Protein AF-A0A0M3IZX4-F1 (afdb_monomer_lite)

InterPro domains:
  IPR027844 Integrator complex subunit 15 [PF14964] (18-227)
  IPR027844 Integrator complex subunit 15 [PTHR14540] (11-237)

Structure (mmCIF, N/CA/C/O backbone):
data_AF-A0A0M3IZX4-F1
#
_entry.id   AF-A0A0M3IZX4-F1
#
loop_
_atom_site.group_PDB
_atom_site.id
_atom_site.type_symbol
_atom_site.label_atom_id
_atom_site.label_alt_id
_atom_site.label_comp_id
_atom_site.label_asym_id
_atom_site.label_entity_id
_atom_site.label_seq_id
_atom_site.pdbx_PDB_ins_code
_atom_site.Cartn_x
_atom_site.Cartn_y
_atom_site.Cartn_z
_atom_site.occupancy
_atom_site.B_iso_or_equiv
_atom_site.auth_seq_id
_atom_site.auth_comp_id
_atom_site.auth_asym_id
_atom_site.auth_atom_id
_atom_site.pdbx_PDB_model_num
ATOM 1 N N . MET A 1 1 ? -21.995 21.622 69.912 1.00 34.84 1 MET A N 1
ATOM 2 C CA . MET A 1 1 ? -21.186 20.390 69.908 1.00 34.84 1 MET A CA 1
ATOM 3 C C . MET A 1 1 ? -22.162 19.250 69.665 1.00 34.84 1 MET A C 1
ATOM 5 O O . MET A 1 1 ? -23.064 19.122 70.473 1.00 34.84 1 MET A O 1
ATOM 9 N N . ASP A 1 2 ? -22.216 18.471 68.590 1.00 35.16 2 ASP A N 1
ATOM 10 C CA . ASP A 1 2 ? -21.541 18.352 67.290 1.00 35.16 2 ASP A CA 1
ATOM 11 C C . ASP A 1 2 ? -22.528 17.541 66.414 1.00 35.16 2 ASP A C 1
ATOM 13 O O . ASP A 1 2 ? -23.152 16.605 66.897 1.00 35.16 2 ASP A O 1
ATOM 17 N N . ARG A 1 3 ? -22.997 18.053 65.271 1.00 31.56 3 ARG A N 1
ATOM 18 C CA . ARG A 1 3 ? -22.518 17.808 63.894 1.00 31.56 3 ARG A CA 1
ATOM 19 C C . ARG A 1 3 ? -22.501 16.339 63.406 1.00 31.56 3 ARG A C 1
ATOM 21 O O . ARG A 1 3 ? -21.645 15.560 63.790 1.00 31.56 3 ARG A O 1
ATOM 28 N N . ARG A 1 4 ? -23.301 16.138 62.340 1.00 34.81 4 ARG A N 1
ATOM 29 C CA . ARG A 1 4 ? -23.101 15.280 61.145 1.00 34.81 4 ARG A CA 1
ATOM 30 C C . ARG A 1 4 ? -23.371 13.775 61.271 1.00 34.81 4 ARG A C 1
ATOM 32 O O . ARG A 1 4 ? -22.496 13.003 61.636 1.00 34.81 4 ARG A O 1
ATOM 39 N N . GLY A 1 5 ? -24.523 13.359 60.742 1.00 36.38 5 GLY A N 1
ATOM 40 C CA . GLY A 1 5 ? -24.636 12.077 60.045 1.00 36.38 5 GLY A CA 1
ATOM 41 C C . GLY A 1 5 ? -24.151 12.223 58.592 1.00 36.38 5 GLY A C 1
ATOM 42 O O . GLY A 1 5 ? -24.560 13.177 57.925 1.00 36.38 5 GLY A O 1
ATOM 43 N N . PRO A 1 6 ? -23.273 11.345 58.084 1.00 41.25 6 PRO A N 1
ATOM 44 C CA . PRO A 1 6 ? -23.096 11.128 56.653 1.00 41.25 6 PRO A CA 1
ATOM 45 C C . PRO A 1 6 ? -24.079 10.022 56.221 1.00 41.25 6 PRO A C 1
ATOM 47 O O . PRO A 1 6 ? -24.433 9.157 57.009 1.00 41.25 6 PRO A O 1
ATOM 50 N N . GLY A 1 7 ? -24.594 9.942 55.007 1.00 31.61 7 GLY A N 1
ATOM 51 C CA . GLY A 1 7 ? -24.242 10.586 53.760 1.00 31.61 7 GLY A CA 1
ATOM 52 C C . GLY A 1 7 ? -24.795 9.673 52.668 1.00 31.61 7 GLY A C 1
ATOM 53 O O . GLY A 1 7 ? -24.564 8.470 52.707 1.00 31.61 7 GLY A O 1
ATOM 54 N N . SER A 1 8 ? -25.582 10.258 51.765 1.00 32.16 8 SER A N 1
ATOM 55 C CA . SER A 1 8 ? -25.734 9.879 50.355 1.00 32.16 8 SER A CA 1
ATOM 56 C C . SER A 1 8 ? -25.414 8.426 49.977 1.00 32.16 8 SER A C 1
ATOM 58 O O . SER A 1 8 ? -24.246 8.045 49.877 1.00 32.16 8 SER A O 1
ATOM 60 N N . SER A 1 9 ? -26.447 7.669 49.603 1.00 32.47 9 SER A N 1
ATOM 61 C CA . SER A 1 9 ? -26.318 6.530 48.694 1.00 32.47 9 SER A CA 1
ATOM 62 C C . SER A 1 9 ? -25.778 7.037 47.356 1.00 32.47 9 SER A C 1
ATOM 64 O O . SER A 1 9 ? -26.521 7.497 46.489 1.00 32.47 9 SER A O 1
ATOM 66 N N . VAL A 1 10 ? -24.452 7.024 47.249 1.00 36.00 10 VAL A N 1
ATOM 67 C CA . VAL A 1 10 ? -23.691 7.305 46.038 1.00 36.00 10 VAL A CA 1
ATOM 68 C C . VAL A 1 10 ? -24.185 6.354 44.956 1.00 36.00 10 VAL A C 1
ATOM 70 O O . VAL A 1 10 ? -24.112 5.135 45.109 1.00 36.00 10 VAL A O 1
ATOM 73 N N . SER A 1 11 ? -24.703 6.929 43.869 1.00 33.38 11 SER A N 1
ATOM 74 C CA . SER A 1 11 ? -24.918 6.214 42.620 1.00 33.38 11 SER A CA 1
ATOM 75 C C . SER A 1 11 ? -23.626 5.492 42.266 1.00 33.38 11 SER A C 1
ATOM 77 O O . SER A 1 11 ? -22.579 6.128 42.131 1.00 33.38 11 SER A O 1
ATOM 79 N N . SER A 1 12 ? -23.697 4.174 42.129 1.00 31.88 12 SER A N 1
ATOM 80 C CA . SER A 1 12 ? -22.621 3.360 41.591 1.00 31.88 12 SER A CA 1
ATOM 81 C C . SER A 1 12 ? -22.159 3.952 40.260 1.00 31.88 12 SER A C 1
ATOM 83 O O . SER A 1 12 ? -22.841 3.815 39.244 1.00 31.88 12 SER A O 1
ATOM 85 N N . CYS A 1 13 ? -21.006 4.626 40.267 1.00 27.23 13 CYS A N 1
ATOM 86 C CA . CYS A 1 13 ? -20.252 4.882 39.050 1.00 27.23 13 CYS A CA 1
ATOM 87 C C . CYS A 1 13 ? -20.075 3.535 38.338 1.00 27.23 13 CYS A C 1
ATOM 89 O O . CYS A 1 13 ? -19.698 2.561 39.003 1.00 27.23 13 CYS A O 1
ATOM 91 N N . PRO A 1 14 ? -20.332 3.440 37.023 1.00 35.38 14 PRO A N 1
ATOM 92 C CA . PRO A 1 14 ? -19.962 2.245 36.294 1.00 35.38 14 PRO A CA 1
ATOM 93 C C . PRO A 1 14 ? -18.458 2.045 36.485 1.00 35.38 14 PRO A C 1
ATOM 95 O O . PRO A 1 14 ? -17.658 2.976 36.365 1.00 35.38 14 PRO A O 1
ATOM 98 N N . SER A 1 15 ? -18.099 0.827 36.875 1.00 34.03 15 SER A N 1
ATOM 99 C CA . SER A 1 15 ? -16.724 0.361 37.012 1.00 34.03 15 SER A CA 1
ATOM 100 C C . SER A 1 15 ? -15.914 0.756 35.770 1.00 34.03 15 SER A C 1
ATOM 102 O O . SER A 1 15 ? -16.498 0.821 34.685 1.00 34.03 15 SER A O 1
ATOM 104 N N . PRO A 1 16 ? -14.589 0.988 35.866 1.00 40.91 16 PRO A N 1
ATOM 105 C CA . PRO A 1 16 ? -13.779 1.150 34.667 1.00 40.91 16 PRO A CA 1
ATOM 106 C C . PRO A 1 16 ? -13.980 -0.119 33.841 1.00 40.91 16 PRO A C 1
ATOM 108 O O . PRO A 1 16 ? -13.610 -1.207 34.289 1.00 40.91 16 PRO A O 1
ATOM 111 N N . ALA A 1 17 ? -14.665 0.010 32.701 1.00 47.69 17 ALA A N 1
ATOM 112 C CA . ALA A 1 17 ? -14.924 -1.098 31.799 1.00 47.69 17 ALA A CA 1
ATOM 113 C C . ALA A 1 17 ? -13.600 -1.837 31.612 1.00 47.69 17 ALA A C 1
ATOM 115 O O . ALA A 1 17 ? -12.577 -1.201 31.337 1.00 47.69 17 ALA A O 1
ATOM 116 N N . ARG A 1 18 ? -13.591 -3.150 31.879 1.00 49.19 18 ARG A N 1
ATOM 117 C CA . ARG A 1 18 ? -12.412 -3.995 31.670 1.00 49.19 18 ARG A CA 1
ATOM 118 C C . ARG A 1 18 ? -11.907 -3.685 30.268 1.00 49.19 18 ARG A C 1
ATOM 120 O O . ARG A 1 18 ? -12.586 -4.027 29.307 1.00 49.19 18 ARG A O 1
ATOM 127 N N . ARG A 1 19 ? -10.769 -2.991 30.158 1.00 62.72 19 ARG A N 1
ATOM 128 C CA . ARG A 1 19 ? -10.145 -2.729 28.861 1.00 62.72 19 ARG A CA 1
ATOM 129 C C . ARG A 1 19 ? -9.916 -4.089 28.230 1.00 62.72 19 ARG A C 1
ATOM 131 O O . ARG A 1 19 ? -9.187 -4.903 28.800 1.00 62.72 19 ARG A O 1
ATOM 138 N N . GLN A 1 20 ? -10.621 -4.362 27.140 1.00 67.75 20 GLN A N 1
ATOM 139 C CA . GLN A 1 20 ? -10.475 -5.628 26.451 1.00 67.75 20 GLN A CA 1
ATOM 140 C C . GLN A 1 20 ? -9.033 -5.775 25.974 1.00 67.75 20 GLN A C 1
ATOM 142 O O . GLN A 1 20 ? -8.359 -4.798 25.649 1.00 67.75 20 GLN A O 1
ATOM 147 N N . VAL A 1 21 ? -8.541 -7.009 25.993 1.00 87.69 21 VAL A N 1
ATOM 148 C CA . VAL A 1 21 ? -7.172 -7.319 25.583 1.00 87.69 21 VAL A CA 1
ATOM 149 C C . VAL A 1 21 ? -7.158 -7.536 24.072 1.00 87.69 21 VAL A C 1
ATOM 151 O O . VAL A 1 21 ? -8.136 -8.006 23.491 1.00 87.69 21 VAL A O 1
ATOM 154 N N . PHE A 1 22 ? -6.058 -7.171 23.423 1.00 91.25 22 PHE A N 1
ATOM 155 C CA . PHE A 1 22 ? -5.831 -7.476 22.013 1.00 91.25 22 PHE A CA 1
ATOM 156 C C . PHE A 1 22 ? -5.956 -8.997 21.765 1.00 91.25 22 PHE A C 1
ATOM 158 O O . PHE A 1 22 ? -5.400 -9.764 22.559 1.00 91.25 22 PHE A O 1
ATOM 165 N N . PRO A 1 23 ? -6.652 -9.459 20.706 1.00 94.00 23 PRO A N 1
ATOM 166 C CA . PRO A 1 23 ? -7.172 -8.691 19.564 1.00 94.00 23 PRO A CA 1
ATOM 167 C C . PRO A 1 23 ? -8.620 -8.184 19.697 1.00 94.00 23 PRO A C 1
ATOM 169 O O . PRO A 1 23 ? -9.066 -7.439 18.833 1.00 94.00 23 PRO A O 1
ATOM 172 N N . ALA A 1 24 ? -9.365 -8.564 20.742 1.00 94.69 24 ALA A N 1
ATOM 173 C CA . ALA A 1 24 ? -10.811 -8.310 20.821 1.00 94.69 24 ALA A CA 1
ATOM 174 C C . ALA A 1 24 ? -11.171 -6.814 20.735 1.00 94.69 24 ALA A C 1
ATOM 176 O O . ALA A 1 24 ? -12.012 -6.422 19.937 1.00 94.69 24 ALA A O 1
ATOM 177 N N . CYS A 1 25 ? -10.442 -5.966 21.463 1.00 93.56 25 CYS A N 1
ATOM 178 C CA . CYS A 1 25 ? -10.586 -4.506 21.391 1.00 93.56 25 CYS A CA 1
ATOM 179 C C . CYS A 1 25 ? -10.338 -3.920 19.988 1.00 93.56 25 CYS A C 1
ATOM 181 O O . CYS A 1 25 ? -11.016 -2.975 19.595 1.00 93.56 25 CYS A O 1
ATOM 183 N N . ALA A 1 26 ? -9.397 -4.479 19.219 1.00 96.31 26 ALA A N 1
ATOM 184 C CA . ALA A 1 26 ? -9.114 -4.028 17.860 1.00 96.31 26 ALA A CA 1
ATOM 185 C C . ALA A 1 26 ? -10.265 -4.390 16.910 1.00 96.31 26 ALA A C 1
ATOM 187 O O . ALA A 1 26 ? -10.646 -3.578 16.070 1.00 96.31 26 ALA A O 1
ATOM 188 N N . ILE A 1 27 ? -10.858 -5.575 17.086 1.00 96.62 27 ILE A N 1
ATOM 189 C CA . ILE A 1 27 ? -12.049 -6.005 16.341 1.00 96.62 27 ILE A CA 1
ATOM 190 C C . ILE A 1 27 ? -13.227 -5.074 16.653 1.00 96.62 27 ILE A C 1
ATOM 192 O O . ILE A 1 27 ? -13.819 -4.510 15.735 1.00 96.62 27 ILE A O 1
ATOM 196 N N . GLU A 1 28 ? -13.506 -4.815 17.934 1.00 95.19 28 GLU A N 1
ATOM 197 C CA . GLU A 1 28 ? -14.572 -3.885 18.333 1.00 95.19 28 GLU A CA 1
ATOM 198 C C . GLU A 1 28 ? -14.345 -2.470 17.777 1.00 95.19 28 GLU A C 1
ATOM 200 O O . GLU A 1 28 ? -15.291 -1.804 17.349 1.00 95.19 28 GLU A O 1
ATOM 205 N N . ALA A 1 29 ? -13.093 -2.006 17.727 1.00 96.06 29 ALA A N 1
ATOM 206 C CA . ALA A 1 29 ? -12.752 -0.720 17.129 1.00 96.06 29 ALA A CA 1
ATOM 207 C C . ALA A 1 29 ? -13.100 -0.655 15.635 1.00 96.06 29 ALA A C 1
ATOM 209 O O . ALA A 1 29 ? -13.687 0.331 15.176 1.00 96.06 29 ALA A O 1
ATOM 210 N N . LEU A 1 30 ? -12.792 -1.711 14.880 1.00 97.00 30 LEU A N 1
ATOM 211 C CA . LEU A 1 30 ? -13.135 -1.824 13.459 1.00 97.00 30 LEU A CA 1
ATOM 212 C C . LEU A 1 30 ? -14.654 -1.938 13.234 1.00 97.00 30 LEU A C 1
ATOM 214 O O . LEU A 1 30 ? -15.201 -1.371 12.278 1.00 97.00 30 LEU A O 1
ATOM 218 N N . GLU A 1 31 ? -15.378 -2.587 14.145 1.00 95.50 31 GLU A N 1
ATOM 219 C CA . GLU A 1 31 ? -16.844 -2.592 14.139 1.00 95.50 31 GLU A CA 1
ATOM 220 C C . GLU A 1 31 ? -17.421 -1.186 14.372 1.00 95.50 31 GLU A C 1
ATOM 222 O O . GLU A 1 31 ? -18.354 -0.779 13.669 1.00 95.50 31 GLU A O 1
ATOM 227 N N . GLN A 1 32 ? -16.844 -0.392 15.287 1.00 93.94 32 GLN A N 1
ATOM 228 C CA . GLN A 1 32 ? -17.263 1.003 15.487 1.00 93.94 32 GLN A CA 1
ATOM 229 C C . GLN A 1 32 ? -17.000 1.869 14.251 1.00 93.94 32 GLN A C 1
ATOM 231 O O . GLN A 1 32 ? -17.863 2.675 13.889 1.00 93.94 32 GLN A O 1
ATOM 236 N N . VAL A 1 33 ? -15.865 1.682 13.563 1.00 93.75 33 VAL A N 1
ATOM 237 C CA . VAL A 1 33 ? -15.600 2.343 12.270 1.00 93.75 33 VAL A CA 1
ATOM 238 C C . VAL A 1 33 ? -16.713 2.015 11.284 1.00 93.75 33 VAL A C 1
ATOM 240 O O . VAL A 1 33 ? -17.317 2.926 10.714 1.00 93.75 33 VAL A O 1
ATOM 243 N N . THR A 1 34 ? -17.040 0.731 11.141 1.00 92.62 34 THR A N 1
ATOM 244 C CA . THR A 1 34 ? -18.096 0.263 10.236 1.00 92.62 34 THR A CA 1
ATOM 245 C C . THR A 1 34 ? -19.438 0.910 10.562 1.00 92.62 34 THR A C 1
ATOM 247 O O . THR A 1 34 ? -20.098 1.455 9.675 1.00 92.62 34 THR A O 1
ATOM 250 N N . LYS A 1 35 ? -19.826 0.914 11.841 1.00 90.81 35 LYS A N 1
ATOM 251 C CA . LYS A 1 35 ? -21.085 1.495 12.318 1.00 90.81 35 LYS A CA 1
ATOM 252 C C . LYS A 1 35 ? -21.169 2.996 12.040 1.00 90.81 35 LYS A C 1
ATOM 254 O O . LYS A 1 35 ? -22.171 3.463 11.500 1.00 90.81 35 LYS A O 1
ATOM 259 N N . ILE A 1 36 ? -20.131 3.753 12.391 1.00 86.69 36 ILE A N 1
ATOM 260 C CA . ILE A 1 36 ? -20.114 5.216 12.238 1.00 86.69 36 ILE A CA 1
ATOM 261 C C . ILE A 1 36 ? -20.111 5.605 10.759 1.00 86.69 36 ILE A C 1
ATOM 263 O O . ILE A 1 36 ? -20.860 6.494 10.351 1.00 86.69 36 ILE A O 1
ATOM 267 N N . CYS A 1 37 ? -19.317 4.913 9.942 1.00 83.62 37 CYS A N 1
ATOM 268 C CA . CYS A 1 37 ? -19.281 5.137 8.501 1.00 83.62 37 CYS A CA 1
ATOM 269 C C . CYS A 1 37 ? -20.611 4.755 7.835 1.00 83.62 37 CYS A C 1
ATOM 271 O O . CYS A 1 37 ? -21.120 5.506 7.003 1.00 83.62 37 CYS A O 1
ATOM 273 N N . GLY A 1 38 ? -21.222 3.643 8.260 1.00 78.88 38 GLY A N 1
ATOM 274 C CA . GLY A 1 38 ? -22.513 3.173 7.762 1.00 78.88 38 GLY A CA 1
ATOM 275 C C . GLY A 1 38 ? -23.675 4.116 8.082 1.00 78.88 38 GLY A C 1
ATOM 276 O O . GLY A 1 38 ? -24.570 4.266 7.259 1.00 78.88 38 GLY A O 1
ATOM 277 N N . GLN A 1 39 ? -23.654 4.811 9.225 1.00 74.44 39 GLN A N 1
ATOM 278 C CA . GLN A 1 39 ? -24.698 5.775 9.617 1.00 74.44 39 GLN A CA 1
ATOM 279 C C . GLN A 1 39 ? -24.610 7.124 8.884 1.00 74.44 39 GLN A C 1
ATOM 281 O O . GLN A 1 39 ? -25.603 7.847 8.790 1.00 74.44 39 GLN A O 1
ATOM 286 N N . GLN A 1 40 ? -23.446 7.482 8.335 1.00 63.81 40 GLN A N 1
ATOM 287 C CA . GLN A 1 40 ? -23.260 8.747 7.610 1.00 63.81 40 GLN A CA 1
ATOM 288 C C . GLN A 1 40 ? -23.756 8.706 6.148 1.00 63.81 40 GLN A C 1
ATOM 290 O O . GLN A 1 40 ? -23.676 9.719 5.450 1.00 63.81 40 GLN A O 1
ATOM 295 N N . THR A 1 41 ? -24.350 7.589 5.700 1.00 52.22 41 THR A N 1
ATOM 296 C CA . THR A 1 41 ? -24.957 7.330 4.364 1.00 52.22 41 THR A CA 1
ATOM 297 C C . THR A 1 41 ? -25.918 8.399 3.831 1.00 52.22 41 THR A C 1
ATOM 299 O O . THR A 1 41 ? -26.103 8.501 2.622 1.00 52.22 41 THR A O 1
ATOM 302 N N . GLN A 1 42 ? -26.487 9.264 4.674 1.00 47.56 42 GLN A N 1
ATOM 303 C CA . GLN A 1 42 ? -27.480 10.264 4.245 1.00 47.56 42 GLN A CA 1
ATOM 304 C C . GLN A 1 42 ? -26.905 11.657 3.903 1.00 47.56 42 GLN A C 1
ATOM 306 O O . GLN A 1 42 ? -27.643 12.518 3.430 1.00 47.56 42 GLN A O 1
ATOM 311 N N . LYS A 1 43 ? -25.604 11.923 4.115 1.00 46.22 43 LYS A N 1
ATOM 312 C CA . LYS A 1 43 ? -24.992 13.261 3.902 1.00 46.22 43 LYS A CA 1
ATOM 313 C C . LYS A 1 43 ? -23.774 13.244 2.963 1.00 46.22 43 LYS A C 1
ATOM 315 O O . LYS A 1 43 ? -22.793 13.944 3.189 1.00 46.22 43 LYS A O 1
ATOM 320 N N . TRP A 1 44 ? -23.853 12.463 1.886 1.00 50.03 44 TRP A N 1
ATOM 321 C CA . TRP A 1 44 ? -22.728 12.172 0.978 1.00 50.03 44 TRP A CA 1
ATOM 322 C C . TRP A 1 44 ? -22.364 13.275 -0.023 1.00 50.03 44 TRP A C 1
ATOM 324 O O . TRP A 1 44 ? -21.358 13.159 -0.715 1.00 50.03 44 TRP A O 1
ATOM 334 N N . ARG A 1 45 ? -23.142 14.360 -0.125 1.00 42.44 45 ARG A N 1
ATOM 335 C CA . ARG A 1 45 ? -22.915 15.421 -1.126 1.00 42.44 45 ARG A CA 1
ATOM 336 C C . ARG A 1 45 ? -22.434 16.740 -0.523 1.00 42.44 45 ARG A C 1
ATOM 338 O O . ARG A 1 45 ? -23.008 17.791 -0.789 1.00 42.44 45 ARG A O 1
ATOM 345 N N . GLY A 1 46 ? -21.385 16.705 0.292 1.00 40.03 46 GLY A N 1
ATOM 346 C CA . GLY A 1 46 ? -20.772 17.940 0.775 1.00 40.03 46 GLY A CA 1
ATOM 347 C C . GLY A 1 46 ? -19.451 17.722 1.506 1.00 40.03 46 GLY A C 1
ATOM 348 O O . GLY A 1 46 ? -19.036 16.578 1.686 1.00 40.03 46 GLY A O 1
ATOM 349 N N . PRO A 1 47 ? -18.822 18.796 2.019 1.00 44.00 47 PRO A N 1
ATOM 350 C CA . PRO A 1 47 ? -17.590 18.732 2.820 1.00 44.00 47 PRO A CA 1
ATOM 351 C C . PRO A 1 47 ? -17.724 17.894 4.114 1.00 44.00 47 PRO A C 1
ATOM 353 O O . PRO A 1 47 ? -16.774 17.768 4.879 1.00 44.00 47 PRO A O 1
ATOM 356 N N . ALA A 1 48 ? -18.892 17.287 4.345 1.00 40.88 48 ALA A N 1
ATOM 357 C CA . ALA A 1 48 ? -19.233 16.390 5.436 1.00 40.88 48 ALA A CA 1
ATOM 358 C C . ALA A 1 48 ? -18.600 14.982 5.351 1.00 40.88 48 ALA A C 1
ATOM 360 O O . ALA A 1 48 ? -18.603 14.270 6.354 1.00 40.88 48 ALA A O 1
ATOM 361 N N . GLY A 1 49 ? -17.987 14.581 4.230 1.00 46.19 49 GLY A N 1
ATOM 362 C CA . GLY A 1 49 ? -17.089 13.410 4.222 1.00 46.19 49 GLY A CA 1
ATOM 363 C C . GLY A 1 49 ? -15.887 13.599 5.163 1.00 46.19 49 GLY A C 1
ATOM 364 O O . GLY A 1 49 ? -15.384 12.654 5.749 1.00 46.19 49 GLY A O 1
ATOM 365 N N . ALA A 1 50 ? -15.496 14.847 5.443 1.00 49.06 50 ALA A N 1
ATOM 366 C CA . ALA A 1 50 ? -14.468 15.151 6.433 1.00 49.06 50 ALA A CA 1
ATOM 367 C C . ALA A 1 50 ? -14.921 14.934 7.895 1.00 49.06 50 ALA A C 1
ATOM 369 O O . ALA A 1 50 ? -14.109 15.097 8.803 1.00 49.06 50 ALA A O 1
ATOM 370 N N . THR A 1 51 ? -16.194 14.612 8.172 1.00 50.53 51 THR A N 1
ATOM 371 C CA . THR A 1 51 ? -16.734 14.675 9.546 1.00 50.53 51 THR A CA 1
ATOM 372 C C . THR A 1 51 ? -16.445 13.437 10.405 1.00 50.53 51 THR A C 1
ATOM 374 O O . THR A 1 51 ? -16.240 13.627 11.599 1.00 50.53 51 THR A O 1
ATOM 377 N N . ALA A 1 52 ? -16.370 12.197 9.877 1.00 52.81 52 ALA A N 1
ATOM 378 C CA . ALA A 1 52 ? -15.908 11.056 10.706 1.00 52.81 52 ALA A CA 1
ATOM 379 C C . ALA A 1 52 ? -14.383 10.979 10.819 1.00 52.81 52 ALA A C 1
ATOM 381 O O . ALA A 1 52 ? -13.876 10.580 11.864 1.00 52.81 52 ALA A O 1
ATOM 382 N N . VAL A 1 53 ? -13.650 11.432 9.795 1.00 58.69 53 VAL A N 1
ATOM 383 C CA . VAL A 1 53 ? -12.199 11.682 9.897 1.00 58.69 53 VAL A CA 1
ATOM 384 C C . VAL A 1 53 ? -11.929 12.649 11.062 1.00 58.69 53 VAL A C 1
ATOM 386 O O . VAL A 1 53 ? -11.007 12.435 11.835 1.00 58.69 53 VAL A O 1
ATOM 389 N N . ARG A 1 54 ? -12.813 13.637 11.272 1.00 65.12 54 ARG A N 1
ATOM 390 C CA . ARG A 1 54 ? -12.788 14.589 12.400 1.00 65.12 54 ARG A CA 1
ATOM 391 C C . ARG A 1 54 ? -13.548 14.139 13.655 1.00 65.12 54 ARG A C 1
ATOM 393 O O . ARG A 1 54 ? -13.698 14.936 14.583 1.00 65.12 54 ARG A O 1
ATOM 400 N N . ASN A 1 55 ? -14.061 12.907 13.714 1.00 82.25 55 ASN A N 1
ATOM 401 C CA . ASN A 1 55 ? -14.696 12.405 14.931 1.00 82.25 55 ASN A CA 1
ATOM 402 C C . ASN A 1 55 ? -13.602 12.066 15.951 1.00 82.25 55 ASN A C 1
ATOM 404 O O . ASN A 1 55 ? -13.075 10.957 15.962 1.00 82.25 55 ASN A O 1
ATOM 408 N N . ASN A 1 56 ? -13.271 13.037 16.803 1.00 85.50 56 ASN A N 1
ATOM 409 C CA . ASN A 1 56 ? -12.207 12.905 17.796 1.00 85.50 56 ASN A CA 1
ATOM 410 C C . ASN A 1 56 ? -12.389 11.685 18.707 1.00 85.50 56 ASN A C 1
ATOM 412 O O . ASN A 1 56 ? -11.401 11.037 19.036 1.00 85.50 56 ASN A O 1
ATOM 416 N N . GLU A 1 57 ? -13.622 11.342 19.087 1.00 89.88 57 GLU A N 1
ATOM 417 C CA . GLU A 1 57 ? -13.895 10.176 19.936 1.00 89.88 57 GLU A CA 1
ATOM 418 C C . GLU A 1 57 ? -13.522 8.876 19.220 1.00 89.88 57 GLU A C 1
ATOM 420 O O . GLU A 1 57 ? -12.791 8.057 19.777 1.00 89.88 57 GLU A O 1
ATOM 425 N N . LEU A 1 58 ? -13.936 8.725 17.957 1.00 92.00 58 LEU A N 1
ATOM 426 C CA . LEU A 1 58 ? -13.547 7.580 17.133 1.00 92.00 58 LEU A CA 1
ATOM 427 C C . LEU A 1 58 ? -12.033 7.542 16.912 1.00 92.00 58 LEU A C 1
ATOM 429 O O . LEU A 1 58 ? -11.421 6.485 17.025 1.00 92.00 58 LEU A O 1
ATOM 433 N N . GLN A 1 59 ? -11.409 8.686 16.634 1.00 92.81 59 GLN A N 1
ATOM 434 C CA . GLN A 1 59 ? -9.965 8.738 16.427 1.00 92.81 59 GLN A CA 1
ATOM 435 C C . GLN A 1 59 ? -9.190 8.373 17.702 1.00 92.81 59 GLN A C 1
ATOM 437 O O . GLN A 1 59 ? -8.183 7.672 17.619 1.00 92.81 59 GLN A O 1
ATOM 442 N N . HIS A 1 60 ? -9.670 8.771 18.885 1.00 91.56 60 HIS A N 1
ATOM 443 C CA . HIS A 1 60 ? -9.097 8.347 20.165 1.00 91.56 60 HIS A CA 1
ATOM 444 C C . HIS A 1 60 ? -9.312 6.860 20.443 1.00 91.56 60 HIS A C 1
ATOM 446 O O . HIS A 1 60 ? -8.417 6.220 20.994 1.00 91.56 60 HIS A O 1
ATOM 452 N N . LEU A 1 61 ? -10.467 6.310 20.067 1.00 93.88 61 LEU A N 1
ATOM 453 C CA . LEU A 1 61 ? -10.723 4.876 20.154 1.00 93.88 61 LEU A CA 1
ATOM 454 C C . LEU A 1 61 ? -9.726 4.111 19.275 1.00 93.88 61 LEU A C 1
ATOM 456 O O . LEU A 1 61 ? -9.041 3.222 19.767 1.00 93.88 61 LEU A O 1
ATOM 460 N N . LEU A 1 62 ? -9.556 4.514 18.014 1.00 95.19 62 LEU A N 1
ATOM 461 C CA . LEU A 1 62 ? -8.601 3.889 17.095 1.00 95.19 62 LEU A CA 1
ATOM 462 C C . LEU A 1 62 ? -7.163 3.961 17.612 1.00 95.19 62 LEU A C 1
ATOM 464 O O . LEU A 1 62 ? -6.443 2.966 17.567 1.00 95.19 62 LEU A O 1
ATOM 468 N N . ASP A 1 63 ? -6.740 5.107 18.145 1.00 93.06 63 ASP A N 1
ATOM 469 C CA . ASP A 1 63 ? -5.388 5.231 18.692 1.00 93.06 63 ASP A CA 1
ATOM 470 C C . ASP A 1 63 ? -5.159 4.307 19.891 1.00 93.06 63 ASP A C 1
ATOM 472 O O . ASP A 1 63 ? -4.071 3.757 20.025 1.00 93.06 63 ASP A O 1
ATOM 476 N N . ASN A 1 64 ? -6.150 4.126 20.765 1.00 91.50 64 ASN A N 1
ATOM 477 C CA . ASN A 1 64 ? -5.984 3.337 21.986 1.00 91.50 64 ASN A CA 1
ATOM 478 C C . ASN A 1 64 ? -6.197 1.835 21.772 1.00 91.50 64 ASN A C 1
ATOM 480 O O . ASN A 1 64 ? -5.426 1.047 22.319 1.00 91.50 64 ASN A O 1
ATOM 484 N N . ASP A 1 65 ? -7.202 1.464 20.981 1.00 93.81 65 ASP A N 1
ATOM 485 C CA . ASP A 1 65 ? -7.747 0.104 20.950 1.00 93.81 65 ASP A CA 1
ATOM 486 C C . ASP A 1 65 ? -7.421 -0.638 19.644 1.00 93.81 65 ASP A C 1
ATOM 488 O O . ASP A 1 65 ? -7.343 -1.863 19.649 1.00 93.81 65 ASP A O 1
ATOM 492 N N . LEU A 1 66 ? -7.164 0.075 18.537 1.00 95.81 66 LEU A N 1
ATOM 493 C CA . LEU A 1 66 ? -6.686 -0.532 17.285 1.00 95.81 66 LEU A CA 1
ATOM 494 C C . LEU A 1 66 ? -5.158 -0.450 17.182 1.00 95.81 66 LEU A C 1
ATOM 496 O O . LEU A 1 66 ? -4.475 -1.468 17.084 1.00 95.81 66 LEU A O 1
ATOM 500 N N . PHE A 1 67 ? -4.612 0.766 17.238 1.00 94.25 67 PHE A N 1
ATOM 501 C CA . PHE A 1 67 ? -3.177 1.015 17.081 1.00 94.25 67 PHE A CA 1
ATOM 502 C C . PHE A 1 67 ? -2.399 0.922 18.399 1.00 94.25 67 PHE A C 1
ATOM 504 O O . PHE A 1 67 ? -1.177 0.822 18.376 1.00 94.25 67 PHE A O 1
ATOM 511 N N . PHE A 1 68 ? -3.060 0.936 19.562 1.00 91.50 68 PHE A N 1
ATOM 512 C CA . PHE A 1 68 ? -2.382 0.833 20.863 1.00 91.50 68 PHE A CA 1
ATOM 513 C C . PHE A 1 68 ? -1.239 1.852 21.043 1.00 91.50 68 PHE A C 1
ATOM 515 O O . PHE A 1 68 ? -0.166 1.543 21.577 1.00 91.50 68 PHE A O 1
ATOM 522 N N . VAL A 1 69 ? -1.463 3.091 20.607 1.00 87.75 69 VAL A N 1
ATOM 523 C CA . VAL A 1 69 ? -0.477 4.168 20.636 1.00 87.75 69 VAL A CA 1
ATOM 524 C C . VAL A 1 69 ? -0.057 4.477 22.072 1.00 87.75 69 VAL A C 1
ATOM 526 O O . VAL A 1 69 ? -0.848 4.661 23.007 1.00 87.75 69 VAL A O 1
ATOM 529 N N . SER A 1 70 ? 1.251 4.550 22.274 1.00 78.25 70 SER A N 1
ATOM 530 C CA . SER A 1 70 ? 1.830 4.913 23.550 1.00 78.25 70 SER A CA 1
ATOM 531 C C . SER A 1 70 ? 1.793 6.417 23.773 1.00 78.25 70 SER A C 1
ATOM 533 O O . SER A 1 70 ? 2.548 7.172 23.165 1.00 78.25 70 SER A O 1
ATOM 535 N N . ALA A 1 71 ? 1.008 6.845 24.765 1.00 68.00 71 ALA A N 1
ATOM 536 C CA . ALA A 1 71 ? 0.980 8.234 25.228 1.00 68.00 71 ALA A CA 1
ATOM 537 C C . ALA A 1 71 ? 2.357 8.781 25.669 1.00 68.00 71 ALA A C 1
ATOM 539 O O . ALA A 1 71 ? 2.540 9.992 25.731 1.00 68.00 71 ALA A O 1
ATOM 540 N N . ARG A 1 72 ? 3.320 7.907 26.011 1.00 63.12 72 ARG A N 1
ATOM 541 C CA . ARG A 1 72 ? 4.647 8.308 26.518 1.00 63.12 72 ARG A CA 1
ATOM 542 C C . ARG A 1 72 ? 5.778 8.112 25.518 1.00 63.12 72 ARG A C 1
ATOM 544 O O . ARG A 1 72 ? 6.696 8.923 25.498 1.00 63.12 72 ARG A O 1
ATOM 551 N N . ARG A 1 73 ? 5.753 7.018 24.753 1.00 60.34 73 ARG A N 1
ATOM 552 C CA . ARG A 1 73 ? 6.905 6.573 23.952 1.00 60.34 73 ARG A CA 1
ATOM 553 C C . ARG A 1 73 ? 6.755 6.778 22.457 1.00 60.34 73 ARG A C 1
ATOM 555 O O . ARG A 1 73 ? 7.726 6.558 21.747 1.00 60.34 73 ARG A O 1
ATOM 562 N N . ARG A 1 74 ? 5.612 7.310 22.003 1.00 67.56 74 ARG A N 1
ATOM 563 C CA . ARG A 1 74 ? 5.427 7.668 20.592 1.00 67.56 74 ARG A CA 1
ATOM 564 C C . ARG A 1 74 ? 5.594 6.456 19.656 1.00 67.56 74 ARG A C 1
ATOM 566 O O . ARG A 1 74 ? 6.034 6.603 18.526 1.00 67.56 74 ARG A O 1
ATOM 573 N N . ASP A 1 75 ? 5.248 5.275 20.162 1.00 75.50 75 ASP A N 1
ATOM 574 C CA . ASP A 1 75 ? 5.357 3.962 19.529 1.00 75.50 75 ASP A CA 1
ATOM 575 C C . ASP A 1 75 ? 4.051 3.165 19.708 1.00 75.50 75 ASP A C 1
ATOM 577 O O . ASP A 1 75 ? 3.132 3.588 20.420 1.00 75.50 75 ASP A O 1
ATOM 581 N N . LEU A 1 76 ? 3.963 2.008 19.051 1.00 80.44 76 LEU A N 1
ATOM 582 C CA . LEU A 1 76 ? 2.914 1.020 19.302 1.00 80.44 76 LEU A CA 1
ATOM 583 C C . LEU A 1 76 ? 3.267 0.246 20.579 1.00 80.44 76 LEU A C 1
ATOM 585 O O . LEU A 1 76 ? 4.388 -0.236 20.726 1.00 80.44 76 LEU A O 1
ATOM 589 N N . LYS A 1 77 ? 2.305 0.050 21.485 1.00 86.88 77 LYS A N 1
ATOM 590 C CA . LYS A 1 77 ? 2.488 -0.831 22.659 1.00 86.88 77 LYS A CA 1
ATOM 591 C C . LYS A 1 77 ? 2.392 -2.321 22.324 1.00 86.88 77 LYS A C 1
ATOM 593 O O . LYS A 1 77 ? 2.582 -3.153 23.211 1.00 86.88 77 LYS A O 1
ATOM 598 N N . LEU A 1 78 ? 2.060 -2.650 21.080 1.00 88.69 78 LEU A N 1
ATOM 599 C CA . LEU A 1 78 ? 1.948 -4.021 20.604 1.00 88.69 78 LEU A CA 1
ATOM 600 C C . LEU A 1 78 ? 3.333 -4.649 20.468 1.00 88.69 78 LEU A C 1
ATOM 602 O O . LEU A 1 78 ? 4.247 -4.047 19.900 1.00 88.69 78 LEU A O 1
ATOM 606 N N . ASN A 1 79 ? 3.477 -5.881 20.948 1.00 91.81 79 ASN A N 1
ATOM 607 C CA . ASN A 1 79 ? 4.666 -6.682 20.663 1.00 91.81 79 ASN A CA 1
ATOM 608 C C . ASN A 1 79 ? 4.684 -7.131 19.180 1.00 91.81 79 ASN A C 1
ATOM 610 O O . ASN A 1 79 ? 3.654 -7.032 18.511 1.00 91.81 79 ASN A O 1
ATOM 614 N N . PRO A 1 80 ? 5.807 -7.649 18.647 1.00 93.38 80 PRO A N 1
ATOM 615 C CA . PRO A 1 80 ? 5.909 -8.005 17.228 1.00 93.38 80 PRO A CA 1
ATOM 616 C C . PRO A 1 80 ? 4.828 -8.977 16.726 1.00 93.38 80 PRO A C 1
ATOM 618 O O . PRO A 1 80 ? 4.272 -8.765 15.653 1.00 93.38 80 PRO A O 1
ATOM 621 N N . ASN A 1 81 ? 4.461 -9.989 17.521 1.00 94.19 81 ASN A N 1
ATOM 622 C CA . ASN A 1 81 ? 3.404 -10.937 17.149 1.00 94.19 81 ASN A CA 1
ATOM 623 C C . ASN A 1 81 ? 2.035 -10.250 17.065 1.00 94.19 81 ASN A C 1
ATOM 625 O O . ASN A 1 81 ? 1.261 -10.512 16.150 1.00 94.19 81 ASN A O 1
ATOM 629 N N . GLN A 1 82 ? 1.745 -9.339 17.996 1.00 95.25 82 GLN A N 1
ATOM 630 C CA . GLN A 1 82 ? 0.511 -8.555 17.980 1.00 95.25 82 GLN A CA 1
ATOM 631 C C . GLN A 1 82 ? 0.481 -7.551 16.825 1.00 95.25 82 GLN A C 1
ATOM 633 O O . GLN A 1 82 ? -0.574 -7.342 16.237 1.00 95.25 82 GLN A O 1
ATOM 638 N N . GLN A 1 83 ? 1.620 -6.950 16.468 1.00 94.94 83 GLN A N 1
ATOM 639 C CA . GLN A 1 83 ? 1.710 -6.090 15.286 1.00 94.94 83 GLN A CA 1
ATOM 640 C C . GLN A 1 83 ? 1.425 -6.889 14.012 1.00 94.94 83 GLN A C 1
ATOM 642 O O . GLN A 1 83 ? 0.628 -6.448 13.193 1.00 94.94 83 GLN A O 1
ATOM 647 N N . PHE A 1 84 ? 1.997 -8.089 13.872 1.00 95.38 84 PHE A N 1
ATOM 648 C CA . PHE A 1 84 ? 1.698 -8.967 12.740 1.00 95.38 84 PHE A CA 1
ATOM 649 C C . PHE A 1 84 ? 0.215 -9.369 12.69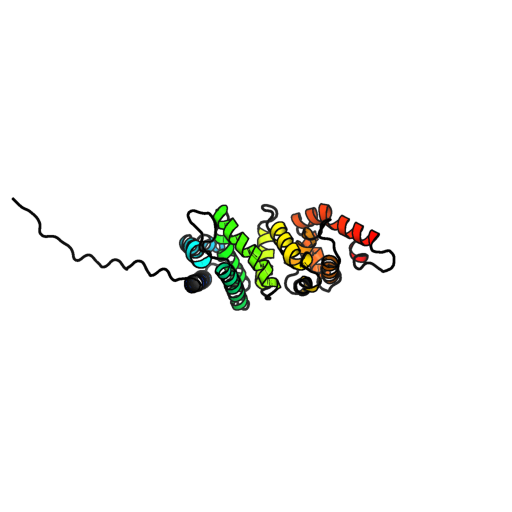8 1.00 95.38 84 PHE A C 1
ATOM 651 O O . PHE A 1 84 ? -0.422 -9.280 11.651 1.00 95.38 84 PHE A O 1
ATOM 658 N N . GLN A 1 85 ? -0.366 -9.724 13.848 1.00 96.12 85 GLN A N 1
ATOM 659 C CA . GLN A 1 85 ? -1.793 -10.030 13.952 1.00 96.12 85 GLN A CA 1
ATOM 660 C C . GLN A 1 85 ? -2.678 -8.818 13.613 1.00 96.12 85 GLN A C 1
ATOM 662 O O . GLN A 1 85 ? -3.715 -8.991 12.983 1.00 96.12 85 GLN A O 1
ATOM 667 N N . LEU A 1 86 ? -2.274 -7.595 13.973 1.00 97.38 86 LEU A N 1
ATOM 668 C CA . LEU A 1 86 ? -2.978 -6.371 13.580 1.00 97.38 86 LEU A CA 1
ATOM 669 C C . LEU A 1 86 ? -2.979 -6.201 12.056 1.00 97.38 86 LEU A C 1
ATOM 671 O O . LEU A 1 86 ? -4.011 -5.852 11.489 1.00 97.38 86 LEU A O 1
ATOM 675 N N . LEU A 1 87 ? -1.850 -6.461 11.389 1.00 97.50 87 LEU A N 1
ATOM 676 C CA . LEU A 1 87 ? -1.785 -6.392 9.927 1.00 97.50 87 LEU A CA 1
ATOM 677 C C . LEU A 1 87 ? -2.725 -7.419 9.279 1.00 97.50 87 LEU A C 1
ATOM 679 O O . LEU A 1 87 ? -3.464 -7.066 8.364 1.00 97.50 87 LEU A O 1
ATOM 683 N N . ALA A 1 88 ? -2.748 -8.655 9.786 1.00 96.62 88 ALA A N 1
ATOM 684 C CA . ALA A 1 88 ? -3.667 -9.687 9.307 1.00 96.62 88 ALA A CA 1
ATOM 685 C C . ALA A 1 88 ? -5.141 -9.274 9.486 1.00 96.62 88 ALA A C 1
ATOM 687 O O . ALA A 1 88 ? -5.900 -9.310 8.521 1.00 96.62 88 ALA A O 1
ATOM 688 N N . LEU A 1 89 ? -5.510 -8.775 10.674 1.00 97.56 89 LEU A N 1
ATOM 689 C CA . LEU A 1 89 ? -6.862 -8.275 10.964 1.00 97.56 89 LEU A CA 1
ATOM 690 C C . LEU A 1 89 ? -7.277 -7.134 10.027 1.00 97.56 89 LEU A C 1
ATOM 692 O O . LEU A 1 89 ? -8.420 -7.082 9.584 1.00 97.56 89 LEU A O 1
ATOM 696 N N . LEU A 1 90 ? -6.362 -6.213 9.713 1.00 97.94 90 LEU A N 1
ATOM 697 C CA . LEU A 1 90 ? -6.642 -5.119 8.783 1.00 97.94 90 LEU A CA 1
ATOM 698 C C . LEU A 1 90 ? -6.830 -5.629 7.347 1.00 97.94 90 LEU A C 1
ATOM 700 O O . LEU A 1 90 ? -7.758 -5.180 6.677 1.00 97.94 90 LEU A O 1
ATOM 704 N N . CYS A 1 91 ? -6.006 -6.573 6.878 1.00 96.81 91 CYS A N 1
ATOM 705 C CA . CYS A 1 91 ? -6.198 -7.208 5.567 1.00 96.81 91 CYS A CA 1
ATOM 706 C C . CYS A 1 91 ? -7.561 -7.911 5.474 1.00 96.81 91 CYS A C 1
ATOM 708 O O . CYS A 1 91 ? -8.292 -7.698 4.508 1.00 96.81 91 CYS A O 1
ATOM 710 N N . GLU A 1 92 ? -7.921 -8.710 6.483 1.00 96.12 92 GLU A N 1
ATOM 711 C CA . GLU A 1 92 ? -9.228 -9.376 6.565 1.00 96.12 92 GLU A CA 1
ATOM 712 C C . GLU A 1 92 ? -10.367 -8.352 6.531 1.00 96.12 92 GLU A C 1
ATOM 714 O O . GLU A 1 92 ? -11.259 -8.451 5.690 1.00 96.12 92 GLU A O 1
ATOM 719 N N . TYR A 1 93 ? -10.272 -7.297 7.345 1.00 96.62 93 TYR A N 1
ATOM 720 C CA . TYR A 1 93 ? -11.264 -6.225 7.395 1.00 96.62 93 TYR A CA 1
ATOM 721 C C . TYR A 1 93 ? -11.500 -5.553 6.032 1.00 96.62 93 TYR A C 1
ATOM 723 O O . TYR A 1 93 ? -12.647 -5.357 5.623 1.00 96.62 93 TYR A O 1
ATOM 731 N N . PHE A 1 94 ? -10.439 -5.204 5.294 1.00 95.88 94 PHE A N 1
ATOM 732 C CA . PHE A 1 94 ? -10.587 -4.594 3.966 1.00 95.88 94 PHE A CA 1
ATOM 733 C C . PHE A 1 94 ? -11.091 -5.585 2.909 1.00 95.88 94 PHE A C 1
ATOM 735 O O . PHE A 1 94 ? -11.855 -5.191 2.024 1.00 95.88 94 PHE A O 1
ATOM 742 N N . ASN A 1 95 ? -10.723 -6.864 3.012 1.00 94.31 95 ASN A N 1
ATOM 743 C CA . ASN A 1 95 ? -11.224 -7.907 2.119 1.00 94.31 95 ASN A CA 1
ATOM 744 C C . ASN A 1 95 ? -12.720 -8.177 2.328 1.00 94.31 95 ASN A C 1
ATOM 746 O O . ASN A 1 95 ? -13.465 -8.224 1.347 1.00 94.31 95 ASN A O 1
ATOM 750 N N . GLU A 1 96 ? -13.192 -8.260 3.573 1.00 94.12 96 GLU A N 1
ATOM 751 C CA . GLU A 1 96 ? -14.621 -8.414 3.896 1.00 94.12 96 GLU A CA 1
ATOM 752 C C . GLU A 1 96 ? -15.476 -7.252 3.368 1.00 94.12 96 GLU A C 1
ATOM 754 O O . GLU A 1 96 ? -16.651 -7.426 3.047 1.00 94.12 96 GLU A O 1
ATOM 759 N N . ARG A 1 97 ? -14.886 -6.058 3.240 1.00 92.62 97 ARG A N 1
ATOM 760 C CA . ARG A 1 97 ? -15.558 -4.854 2.727 1.00 92.62 97 ARG A CA 1
ATOM 761 C C . ARG A 1 97 ? -15.397 -4.644 1.225 1.00 92.62 97 ARG A C 1
ATOM 763 O O . ARG A 1 97 ? -15.952 -3.682 0.697 1.00 92.62 97 ARG A O 1
ATOM 770 N N . SER A 1 98 ? -14.716 -5.538 0.513 1.00 88.62 98 SER A N 1
ATOM 771 C CA . SER A 1 98 ? -14.513 -5.430 -0.941 1.00 88.62 98 SER A CA 1
ATOM 772 C C . SER A 1 98 ? -15.814 -5.461 -1.759 1.00 88.62 98 SER A C 1
ATOM 774 O O . SER A 1 98 ? -15.840 -4.953 -2.881 1.00 88.62 98 SER A O 1
ATOM 776 N N . SER A 1 99 ? -16.910 -5.988 -1.198 1.00 88.06 99 SER A N 1
ATOM 777 C CA . SER A 1 99 ? -18.241 -5.992 -1.822 1.00 88.06 99 SER A CA 1
ATOM 778 C C . SER A 1 99 ? -19.061 -4.719 -1.577 1.00 88.06 99 SER A C 1
ATOM 780 O O . SER A 1 99 ? -20.106 -4.533 -2.199 1.00 88.06 99 SER A O 1
ATOM 782 N N . GLU A 1 100 ? -18.635 -3.846 -0.659 1.00 89.12 100 GLU A N 1
ATOM 783 C CA . GLU A 1 100 ? -19.307 -2.568 -0.390 1.00 89.12 100 GLU A CA 1
ATOM 784 C C . GLU A 1 100 ? -19.114 -1.594 -1.570 1.00 89.12 100 GLU A C 1
ATOM 786 O O . GLU A 1 100 ? -18.156 -1.717 -2.331 1.00 89.12 100 GLU A O 1
ATOM 791 N N . PRO A 1 101 ? -19.956 -0.562 -1.741 1.00 87.56 101 PRO A N 1
ATOM 792 C CA . PRO A 1 101 ? -19.697 0.498 -2.715 1.00 87.56 101 PRO A CA 1
ATOM 793 C C . PRO A 1 101 ? -18.303 1.129 -2.549 1.00 87.56 101 PRO A C 1
ATOM 795 O O . PRO A 1 101 ? -17.904 1.474 -1.438 1.00 87.56 101 PRO A O 1
ATOM 798 N N . ARG A 1 102 ? -17.581 1.374 -3.656 1.00 80.75 102 ARG A N 1
ATOM 799 C CA . ARG A 1 102 ? -16.189 1.890 -3.652 1.00 80.75 102 ARG A CA 1
ATOM 800 C C . ARG A 1 102 ? -15.984 3.142 -2.785 1.00 80.75 102 ARG A C 1
ATOM 802 O O . ARG A 1 102 ? -14.941 3.290 -2.156 1.00 80.75 102 ARG A O 1
ATOM 809 N N . GLY A 1 103 ? -16.982 4.027 -2.727 1.00 79.19 103 GLY A N 1
ATOM 810 C CA . GLY A 1 103 ? -16.952 5.214 -1.867 1.00 79.19 103 GLY A CA 1
ATOM 811 C C . GLY A 1 103 ? -16.917 4.889 -0.368 1.00 79.19 103 GLY A C 1
ATOM 812 O O . GLY A 1 103 ? -16.223 5.573 0.376 1.00 79.19 103 GLY A O 1
ATOM 813 N N . HIS A 1 104 ? -17.605 3.830 0.072 1.00 86.19 104 HIS A N 1
ATOM 814 C CA . HIS A 1 104 ? -17.546 3.350 1.457 1.00 86.19 104 HIS A CA 1
ATOM 815 C C . HIS A 1 104 ? -16.186 2.734 1.771 1.00 86.19 104 HIS A C 1
ATOM 817 O O . HIS A 1 104 ? -15.604 3.051 2.805 1.00 86.19 104 HIS A O 1
ATOM 823 N N . GLN A 1 105 ? -15.656 1.921 0.854 1.00 90.69 105 GLN A N 1
ATOM 824 C CA . GLN A 1 105 ? -14.364 1.257 1.034 1.00 90.69 105 GLN A CA 1
ATOM 825 C C . GLN A 1 105 ? -13.237 2.269 1.293 1.00 90.69 105 GLN A C 1
ATOM 827 O O . GLN A 1 105 ? -12.533 2.188 2.302 1.00 90.69 105 GLN A O 1
ATOM 832 N N . TYR A 1 106 ? -13.139 3.294 0.436 1.00 91.44 106 TYR A N 1
ATOM 833 C CA . TYR A 1 106 ? -12.140 4.352 0.600 1.00 91.44 106 TYR A CA 1
ATOM 834 C C . TYR A 1 106 ? -12.363 5.170 1.880 1.00 91.44 106 TYR A C 1
ATOM 836 O O . TYR A 1 106 ? -11.407 5.623 2.505 1.00 91.44 106 TYR A O 1
ATOM 844 N N . TYR A 1 107 ? -13.612 5.323 2.322 1.00 89.31 107 TYR A N 1
ATOM 845 C CA . TYR A 1 107 ? -13.899 6.038 3.558 1.00 89.31 107 TYR A CA 1
ATOM 846 C C . TYR A 1 107 ? -13.413 5.296 4.807 1.00 89.31 107 TYR A C 1
ATOM 848 O O . TYR A 1 107 ? -12.851 5.925 5.704 1.00 89.31 107 TYR A O 1
ATOM 856 N N . TYR A 1 108 ? -13.555 3.965 4.854 1.00 93.81 108 TYR A N 1
ATOM 857 C CA . TYR A 1 108 ? -12.961 3.161 5.928 1.00 93.81 108 TYR A CA 1
ATOM 858 C C . TYR A 1 108 ? -11.444 3.364 5.986 1.00 93.81 108 TYR A C 1
ATOM 860 O O . TYR A 1 108 ? -10.892 3.603 7.061 1.00 93.81 108 TYR A O 1
ATOM 868 N N . PHE A 1 109 ? -10.784 3.352 4.822 1.00 95.62 109 PHE A N 1
ATOM 869 C CA . PHE A 1 109 ? -9.357 3.645 4.709 1.00 95.62 109 PHE A CA 1
ATOM 870 C C . PHE A 1 109 ? -9.010 5.039 5.258 1.00 95.62 109 PHE A C 1
ATOM 872 O O . PHE A 1 109 ? -8.115 5.159 6.100 1.00 95.62 109 PHE A O 1
ATOM 879 N N . GLU A 1 110 ? -9.733 6.087 4.845 1.00 92.81 110 GLU A N 1
ATOM 880 C CA . GLU A 1 110 ? -9.470 7.455 5.307 1.00 92.81 110 GLU A CA 1
ATOM 881 C C . GLU A 1 110 ? -9.668 7.600 6.820 1.00 92.81 110 GLU A C 1
ATOM 883 O O . GLU A 1 110 ? -8.844 8.222 7.489 1.00 92.81 110 GLU A O 1
ATOM 888 N N . VAL A 1 111 ? -10.717 7.008 7.390 1.00 93.62 111 VAL A N 1
ATOM 889 C CA . VAL A 1 111 ? -10.970 7.067 8.838 1.00 93.62 111 VAL A CA 1
ATOM 890 C C . VAL A 1 111 ? -9.865 6.363 9.629 1.00 93.62 111 VAL A C 1
ATOM 892 O O . VAL A 1 111 ? -9.420 6.898 10.651 1.00 93.62 111 VAL A O 1
ATOM 895 N N . ILE A 1 112 ? -9.404 5.200 9.156 1.00 96.12 112 ILE A N 1
ATOM 896 C CA . ILE A 1 112 ? -8.395 4.380 9.837 1.00 96.12 112 ILE A CA 1
ATOM 897 C C . ILE A 1 112 ? -7.000 5.007 9.727 1.00 96.12 112 ILE A C 1
ATOM 899 O O . ILE A 1 112 ? -6.332 5.157 10.749 1.00 96.12 112 ILE A O 1
ATOM 903 N N . PHE A 1 113 ? -6.555 5.424 8.539 1.00 95.50 113 PHE A N 1
ATOM 904 C CA . PHE A 1 113 ? -5.164 5.862 8.324 1.00 95.50 113 PHE A CA 1
ATOM 905 C C . PHE A 1 113 ? -4.994 7.379 8.194 1.00 95.50 113 PHE A C 1
ATOM 907 O O . PHE A 1 113 ? -3.997 7.933 8.661 1.00 95.50 113 PHE A O 1
ATOM 914 N N . CYS A 1 114 ? -5.973 8.076 7.617 1.00 92.00 114 CYS A N 1
ATOM 915 C CA . CYS A 1 114 ? -5.910 9.523 7.375 1.00 92.00 114 CYS A CA 1
ATOM 916 C C . CYS A 1 114 ? -6.613 10.353 8.466 1.00 92.00 114 CYS A C 1
ATOM 918 O O . CYS A 1 114 ? -6.481 11.572 8.483 1.00 92.00 114 CYS A O 1
ATOM 920 N N . GLY A 1 115 ? -7.295 9.712 9.422 1.00 88.88 115 GLY A N 1
ATOM 921 C CA . GLY A 1 115 ? -8.012 10.345 10.540 1.00 88.88 115 GLY A CA 1
ATOM 922 C C . GLY A 1 115 ? -7.196 11.322 11.392 1.00 88.88 115 GLY A C 1
ATOM 923 O O . GLY A 1 115 ? -7.750 12.232 11.998 1.00 88.88 115 GLY A O 1
ATOM 924 N N . ARG A 1 116 ? -5.871 11.146 11.413 1.00 89.06 116 ARG A N 1
ATOM 925 C CA . ARG A 1 116 ? -4.911 11.972 12.160 1.00 89.06 116 ARG A CA 1
ATOM 926 C C . ARG A 1 116 ? -4.076 12.886 11.262 1.00 89.06 116 ARG A C 1
ATOM 928 O O . ARG A 1 116 ? -3.060 13.406 11.706 1.00 89.06 116 ARG A O 1
ATOM 935 N N . GLU A 1 117 ? -4.443 13.070 9.995 1.00 85.00 117 GLU A N 1
ATOM 936 C CA . GLU A 1 117 ? -3.714 13.958 9.082 1.00 85.00 117 GLU A CA 1
ATOM 937 C C . GLU A 1 117 ? -3.608 15.382 9.669 1.00 85.00 117 GLU A C 1
ATOM 939 O O . GLU A 1 117 ? -4.605 16.007 10.019 1.00 85.00 117 GLU A O 1
ATOM 944 N N . GLY A 1 118 ? -2.376 15.877 9.828 1.00 82.56 118 GLY A N 1
ATOM 945 C CA . GLY A 1 118 ? -2.068 17.127 10.542 1.00 82.56 118 GLY A CA 1
ATOM 946 C C . GLY A 1 118 ? -1.566 16.934 11.982 1.00 82.56 118 GLY A C 1
ATOM 947 O O . GLY A 1 118 ? -0.855 17.793 12.500 1.00 82.56 118 GLY A O 1
ATOM 948 N N . GLU A 1 119 ? -1.820 15.782 12.603 1.00 85.94 119 GLU A N 1
ATOM 949 C CA . GLU A 1 119 ? -1.310 15.405 13.927 1.00 85.94 119 GLU A CA 1
ATOM 950 C C . GLU A 1 119 ? -0.022 14.579 13.787 1.00 85.94 119 GLU A C 1
ATOM 952 O O . GLU A 1 119 ? -0.020 13.365 13.986 1.00 85.94 119 GLU A O 1
ATOM 957 N N . GLY A 1 120 ? 1.072 15.263 13.418 1.00 85.50 120 GLY A N 1
ATOM 958 C CA . GLY A 1 120 ? 2.360 14.705 12.964 1.00 85.50 120 GLY A CA 1
ATOM 959 C C . GLY A 1 120 ? 2.664 13.270 13.403 1.00 85.50 120 GLY A C 1
ATOM 960 O O . GLY A 1 120 ? 2.584 12.350 12.600 1.00 85.50 120 GLY A O 1
ATOM 961 N N . LEU A 1 121 ? 2.948 13.069 14.690 1.00 87.81 121 LEU A N 1
ATOM 962 C CA . LEU A 1 121 ? 3.331 11.756 15.205 1.00 87.81 121 LEU A CA 1
ATOM 963 C C . LEU A 1 121 ? 2.229 10.690 15.094 1.00 87.81 121 LEU A C 1
ATOM 965 O O . LEU A 1 121 ? 2.519 9.554 14.731 1.00 87.81 121 LEU A O 1
ATOM 969 N N . LEU A 1 122 ? 0.989 11.017 15.467 1.00 90.00 122 LEU A N 1
ATOM 970 C CA . LEU A 1 122 ? -0.107 10.041 15.458 1.00 90.00 122 LEU A CA 1
ATOM 971 C C . LEU A 1 122 ? -0.395 9.578 14.033 1.00 90.00 122 LEU A C 1
ATOM 973 O O . LEU A 1 122 ? -0.616 8.392 13.794 1.00 90.00 122 LEU A O 1
ATOM 977 N N . HIS A 1 123 ? -0.324 10.510 13.085 1.00 90.94 123 HIS A N 1
ATOM 978 C CA . HIS A 1 123 ? -0.385 10.195 11.670 1.00 90.94 123 HIS A CA 1
ATOM 979 C C . HIS A 1 123 ? 0.763 9.276 11.247 1.00 90.94 123 HIS A C 1
ATOM 981 O O . HIS A 1 123 ? 0.506 8.221 10.679 1.00 90.94 123 HIS A O 1
ATOM 987 N N . ASP A 1 124 ? 2.010 9.624 11.571 1.00 91.19 124 ASP A N 1
ATOM 988 C CA . ASP A 1 124 ? 3.178 8.848 11.146 1.00 91.19 124 ASP A CA 1
ATOM 989 C C . ASP A 1 124 ? 3.165 7.411 11.700 1.00 91.19 124 ASP A C 1
ATOM 991 O O . ASP A 1 124 ? 3.535 6.482 10.984 1.00 91.19 124 ASP A O 1
ATOM 995 N N . ILE A 1 125 ? 2.660 7.192 12.922 1.00 92.31 125 ILE A N 1
ATOM 996 C CA . ILE A 1 125 ? 2.469 5.841 13.483 1.00 92.31 125 ILE A CA 1
ATOM 997 C C . ILE A 1 125 ? 1.489 5.027 12.629 1.00 92.31 125 ILE A C 1
ATOM 999 O O . ILE A 1 125 ? 1.776 3.884 12.268 1.00 92.31 125 ILE A O 1
ATOM 1003 N N . ARG A 1 126 ? 0.341 5.611 12.271 1.00 94.38 126 ARG A N 1
ATOM 1004 C CA . ARG A 1 126 ? -0.668 4.930 11.445 1.00 94.38 126 ARG A CA 1
ATOM 1005 C C . ARG A 1 126 ? -0.158 4.665 10.035 1.00 94.38 126 ARG A C 1
ATOM 1007 O O . ARG A 1 126 ? -0.384 3.581 9.503 1.00 94.38 126 ARG A O 1
ATOM 1014 N N . ILE A 1 127 ? 0.571 5.616 9.451 1.00 94.75 127 ILE A N 1
ATOM 1015 C CA . ILE A 1 127 ? 1.185 5.429 8.136 1.00 94.75 127 ILE A CA 1
ATOM 1016 C C . ILE A 1 127 ? 2.278 4.353 8.190 1.00 94.75 127 ILE A C 1
ATOM 1018 O O . ILE A 1 127 ? 2.354 3.547 7.272 1.00 94.75 127 ILE A O 1
ATOM 1022 N N . SER A 1 128 ? 3.064 4.249 9.265 1.00 94.56 128 SER A N 1
ATOM 1023 C CA . SER A 1 128 ? 4.036 3.155 9.423 1.00 94.56 128 SER A CA 1
ATOM 1024 C C . SER A 1 128 ? 3.362 1.776 9.415 1.00 94.56 128 SER A C 1
ATOM 1026 O O . SER A 1 128 ? 3.835 0.864 8.735 1.00 94.56 128 SER A O 1
ATOM 1028 N N . VAL A 1 129 ? 2.211 1.635 10.084 1.00 96.88 129 VAL A N 1
ATOM 1029 C CA . VAL A 1 129 ? 1.396 0.410 10.004 1.00 96.88 129 VAL A CA 1
ATOM 1030 C C . VAL A 1 129 ? 0.885 0.184 8.580 1.00 96.88 129 VAL A C 1
ATOM 1032 O O . VAL A 1 129 ? 0.999 -0.930 8.077 1.00 96.88 129 VAL A O 1
ATOM 1035 N N . LEU A 1 130 ? 0.392 1.227 7.902 1.00 97.81 130 LEU A N 1
ATOM 1036 C CA . LEU A 1 130 ? -0.064 1.138 6.511 1.00 97.81 130 LEU A CA 1
ATOM 1037 C C . LEU A 1 130 ? 1.045 0.678 5.552 1.00 97.81 130 LEU A C 1
ATOM 1039 O O . LEU A 1 130 ? 0.781 -0.128 4.665 1.00 97.81 130 LEU A O 1
ATOM 1043 N N . MET A 1 131 ? 2.281 1.154 5.722 1.00 96.44 131 MET A N 1
ATOM 1044 C CA . MET A 1 131 ? 3.417 0.735 4.891 1.00 96.44 131 MET A CA 1
ATOM 1045 C C . MET A 1 131 ? 3.680 -0.769 5.027 1.00 96.44 131 MET A C 1
ATOM 1047 O O . MET A 1 131 ? 3.778 -1.475 4.023 1.00 96.44 131 MET A O 1
ATOM 1051 N N . ASN A 1 132 ? 3.708 -1.278 6.262 1.00 97.06 132 ASN A N 1
ATOM 1052 C CA . ASN A 1 132 ? 3.846 -2.714 6.515 1.00 97.06 132 ASN A CA 1
ATOM 1053 C C . ASN A 1 132 ? 2.646 -3.505 5.974 1.00 97.06 132 ASN A C 1
ATOM 1055 O O . ASN A 1 132 ? 2.814 -4.591 5.418 1.00 97.06 132 ASN A O 1
ATOM 1059 N N . LEU A 1 133 ? 1.443 -2.936 6.077 1.00 98.00 133 LEU A N 1
ATOM 1060 C CA . LEU A 1 133 ? 0.223 -3.533 5.545 1.00 98.00 133 LEU A CA 1
ATOM 1061 C C . LEU A 1 133 ? 0.257 -3.641 4.017 1.00 98.00 133 LEU A C 1
ATOM 1063 O O . LEU A 1 133 ? -0.153 -4.668 3.490 1.00 98.00 133 LEU A O 1
ATOM 1067 N N . CYS A 1 134 ? 0.812 -2.650 3.306 1.00 98.12 134 CYS A N 1
ATOM 1068 C CA . CYS A 1 134 ? 1.009 -2.727 1.854 1.00 98.12 134 CYS A CA 1
ATOM 1069 C C . CYS A 1 134 ? 1.846 -3.957 1.484 1.00 98.12 134 CYS A C 1
ATOM 1071 O O . CYS A 1 134 ? 1.474 -4.706 0.584 1.00 98.12 134 CYS A O 1
ATOM 1073 N N . SER A 1 135 ? 2.933 -4.217 2.218 1.00 96.69 135 SER A N 1
ATOM 1074 C CA . SER A 1 135 ? 3.737 -5.417 1.986 1.00 96.69 135 SER A CA 1
ATOM 1075 C C . SER A 1 135 ? 2.951 -6.699 2.247 1.00 96.69 135 SER A C 1
ATOM 1077 O O . SER A 1 135 ? 3.023 -7.627 1.445 1.00 96.69 135 SER A O 1
ATOM 1079 N N . LEU A 1 136 ? 2.206 -6.776 3.353 1.00 96.62 136 LEU A N 1
ATOM 1080 C CA . LEU A 1 136 ? 1.425 -7.975 3.662 1.00 96.62 136 LEU A CA 1
ATOM 1081 C C . LEU A 1 136 ? 0.317 -8.206 2.622 1.00 96.62 136 LEU A C 1
ATOM 1083 O O . LEU A 1 136 ? 0.122 -9.338 2.196 1.00 96.62 136 LEU A O 1
ATOM 1087 N N . SER A 1 137 ? -0.343 -7.140 2.161 1.00 97.00 137 SER A N 1
ATOM 1088 C CA . SER A 1 137 ? -1.452 -7.182 1.193 1.00 97.00 137 SER A CA 1
ATOM 1089 C C . SER A 1 137 ? -1.070 -7.695 -0.198 1.00 97.00 137 SER A C 1
ATOM 1091 O O . SER A 1 137 ? -1.942 -8.078 -0.975 1.00 97.00 137 SER A O 1
ATOM 1093 N N . ILE A 1 138 ? 0.226 -7.693 -0.524 1.00 97.25 138 ILE A N 1
ATOM 1094 C CA . ILE A 1 138 ? 0.754 -8.249 -1.776 1.00 97.25 138 ILE A CA 1
ATOM 1095 C C . ILE A 1 138 ? 0.980 -9.760 -1.633 1.00 97.25 138 ILE A C 1
ATOM 1097 O O . ILE A 1 138 ? 0.641 -10.514 -2.540 1.00 97.25 138 ILE A O 1
ATOM 1101 N N . GLN A 1 139 ? 1.508 -10.213 -0.488 1.00 93.69 139 GLN A N 1
ATOM 1102 C CA . GLN A 1 139 ? 1.702 -11.646 -0.204 1.00 93.69 139 GLN A CA 1
ATOM 1103 C C . GLN A 1 139 ? 0.375 -12.365 0.065 1.00 93.69 139 GLN A C 1
ATOM 1105 O O . GLN A 1 139 ? 0.190 -13.502 -0.361 1.00 93.69 139 GLN A O 1
ATOM 1110 N N . TYR A 1 140 ? -0.548 -11.685 0.746 1.00 93.06 140 TYR A N 1
ATOM 1111 C CA . TYR A 1 140 ? -1.904 -12.135 1.042 1.00 93.06 140 TYR A CA 1
ATOM 1112 C C . TYR A 1 140 ? -2.874 -11.177 0.345 1.00 93.06 140 TYR A C 1
ATOM 1114 O O . TYR A 1 140 ? -3.175 -10.125 0.915 1.00 93.06 140 TYR A O 1
ATOM 1122 N N . PRO A 1 141 ? -3.317 -11.501 -0.887 1.00 92.31 141 PRO A N 1
ATOM 1123 C CA . PRO A 1 141 ? -4.003 -10.571 -1.777 1.00 92.31 141 PRO A CA 1
ATOM 1124 C C . PRO A 1 141 ? -5.121 -9.770 -1.098 1.00 92.31 141 PRO A C 1
ATOM 1126 O O . PRO A 1 141 ? -6.180 -10.291 -0.746 1.00 92.31 141 PRO A O 1
ATOM 1129 N N . CYS A 1 142 ? -4.862 -8.477 -0.923 1.00 95.12 142 CYS A N 1
ATOM 1130 C CA . CYS A 1 142 ? -5.812 -7.464 -0.469 1.00 95.12 142 CYS A CA 1
ATOM 1131 C C . CYS A 1 142 ? -5.629 -6.206 -1.334 1.00 95.12 142 CYS A C 1
ATOM 1133 O O . CYS A 1 142 ? -5.270 -5.124 -0.874 1.00 95.12 142 CYS A O 1
ATOM 1135 N N . TYR A 1 143 ? -5.805 -6.362 -2.647 1.00 94.50 143 TYR A N 1
ATOM 1136 C CA . TYR A 1 143 ? -5.473 -5.324 -3.630 1.00 94.50 143 TYR A CA 1
ATOM 1137 C C . TYR A 1 143 ? -6.384 -4.088 -3.556 1.00 94.50 143 TYR A C 1
ATOM 1139 O O . TYR A 1 143 ? -5.971 -2.990 -3.934 1.00 94.50 143 TYR A O 1
ATOM 1147 N N . SER A 1 144 ? -7.597 -4.216 -3.003 1.00 92.62 144 SER A N 1
ATOM 1148 C CA . SER A 1 144 ? -8.477 -3.069 -2.724 1.00 92.62 144 SER A CA 1
ATOM 1149 C C . SER A 1 144 ? -7.790 -2.026 -1.836 1.00 92.62 144 SER A C 1
ATOM 1151 O O . SER A 1 144 ? -7.893 -0.828 -2.106 1.00 92.62 144 SER A O 1
ATOM 1153 N N . LEU A 1 145 ? -6.998 -2.468 -0.851 1.00 95.88 145 LEU A N 1
ATOM 1154 C CA . LEU A 1 145 ? -6.193 -1.585 -0.014 1.00 95.88 145 LEU A CA 1
ATOM 1155 C C . LEU A 1 145 ? -5.196 -0.774 -0.848 1.00 95.88 145 LEU A C 1
ATOM 1157 O O . LEU A 1 145 ? -5.101 0.439 -0.674 1.00 95.88 145 LEU A O 1
ATOM 1161 N N . LEU A 1 146 ? -4.475 -1.411 -1.773 1.00 97.25 146 LEU A N 1
ATOM 1162 C CA . LEU A 1 146 ? -3.481 -0.733 -2.613 1.00 97.25 146 LEU A CA 1
ATOM 1163 C C . LEU A 1 146 ? -4.128 0.292 -3.559 1.00 97.25 146 LEU A C 1
ATOM 1165 O O . LEU A 1 146 ? -3.543 1.347 -3.804 1.00 97.25 146 LEU A O 1
ATOM 1169 N N . ASN A 1 147 ? -5.361 0.042 -4.016 1.00 95.25 147 ASN A N 1
ATOM 1170 C CA . ASN A 1 147 ? -6.163 1.031 -4.746 1.00 95.25 147 ASN A CA 1
ATOM 1171 C C . ASN A 1 147 ? -6.537 2.244 -3.870 1.00 95.25 147 ASN A C 1
ATOM 1173 O O . ASN A 1 147 ? -6.585 3.376 -4.353 1.00 95.25 147 ASN A O 1
ATOM 1177 N N . HIS A 1 148 ? -6.799 2.048 -2.575 1.00 95.69 148 HIS A N 1
ATOM 1178 C CA . HIS A 1 148 ? -7.013 3.170 -1.653 1.00 95.69 148 HIS A CA 1
ATOM 1179 C C . HIS A 1 148 ? -5.720 3.933 -1.368 1.00 95.69 148 HIS A C 1
ATOM 1181 O O . HIS A 1 148 ? -5.731 5.164 -1.312 1.00 95.69 148 HIS A O 1
ATOM 1187 N N . VAL A 1 149 ? -4.595 3.223 -1.265 1.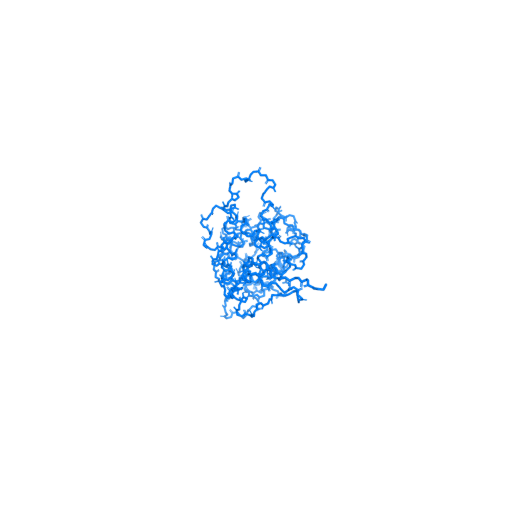00 96.88 149 VAL A N 1
ATOM 1188 C CA . VAL A 1 149 ? -3.270 3.832 -1.123 1.00 96.88 149 VAL A CA 1
ATOM 1189 C C . VAL A 1 149 ? -2.937 4.688 -2.344 1.00 96.88 149 VAL A C 1
ATOM 1191 O O . VAL A 1 149 ? -2.548 5.838 -2.162 1.00 96.88 149 VAL A O 1
ATOM 1194 N N . SER A 1 150 ? -3.134 4.200 -3.575 1.00 95.50 150 SER A N 1
ATOM 1195 C CA . SER A 1 150 ? -2.885 5.004 -4.783 1.00 95.50 150 SER A CA 1
ATOM 1196 C C . SER A 1 150 ? -3.772 6.250 -4.834 1.00 95.50 150 SER A C 1
ATOM 1198 O O . SER A 1 150 ? -3.272 7.343 -5.102 1.00 95.50 150 SER A O 1
ATOM 1200 N N . GLN A 1 151 ? -5.059 6.119 -4.492 1.00 93.88 151 GLN A N 1
ATOM 1201 C CA . GLN A 1 151 ? -5.989 7.247 -4.413 1.00 93.88 151 GLN A CA 1
ATOM 1202 C C . GLN A 1 151 ? -5.535 8.298 -3.387 1.00 93.88 151 GLN A C 1
ATOM 1204 O O . GLN A 1 151 ? -5.554 9.499 -3.670 1.00 93.88 151 GLN A O 1
ATOM 1209 N N . TRP A 1 152 ? -5.092 7.860 -2.207 1.00 93.69 152 TRP A N 1
ATOM 1210 C CA . TRP A 1 152 ? -4.577 8.750 -1.168 1.00 93.69 152 TRP A CA 1
ATOM 1211 C C . TRP A 1 152 ? -3.272 9.435 -1.580 1.00 93.69 152 TRP A C 1
ATOM 1213 O O . TRP A 1 152 ? -3.161 10.655 -1.454 1.00 93.69 152 TRP A O 1
ATOM 1223 N N . LEU A 1 153 ? -2.312 8.685 -2.129 1.00 93.94 153 LEU A N 1
ATOM 1224 C CA . LEU A 1 153 ? -1.043 9.225 -2.625 1.00 93.94 153 LEU A CA 1
ATOM 1225 C C . LEU A 1 153 ? -1.265 10.269 -3.727 1.00 93.94 153 LEU A C 1
ATOM 1227 O O . LEU A 1 153 ? -0.590 11.300 -3.748 1.00 93.94 153 LEU A O 1
ATOM 1231 N N . HIS A 1 154 ? -2.236 10.040 -4.612 1.00 91.69 154 HIS A N 1
ATOM 1232 C CA . HIS A 1 154 ? -2.604 11.002 -5.646 1.00 91.69 154 HIS A CA 1
ATOM 1233 C C . HIS A 1 154 ? -3.180 12.287 -5.034 1.00 91.69 154 HIS A C 1
ATOM 1235 O O . HIS A 1 154 ? -2.773 13.385 -5.412 1.00 91.69 154 HIS A O 1
ATOM 1241 N N . LYS A 1 155 ? -4.060 12.160 -4.029 1.00 89.69 155 LYS A N 1
ATOM 1242 C CA . LYS A 1 155 ? -4.679 13.288 -3.311 1.00 89.69 155 LYS A CA 1
ATOM 1243 C C . LYS A 1 155 ? -3.656 14.170 -2.584 1.00 89.69 155 LYS A C 1
ATOM 1245 O O . LYS A 1 155 ? -3.770 15.392 -2.647 1.00 89.69 155 LYS A O 1
ATOM 1250 N N . ILE A 1 156 ? -2.680 13.583 -1.886 1.00 87.19 156 ILE A N 1
ATOM 1251 C CA . ILE A 1 156 ? -1.679 14.351 -1.114 1.00 87.19 156 ILE A CA 1
ATOM 1252 C C . ILE A 1 156 ? -0.543 14.918 -1.983 1.00 87.19 156 ILE A C 1
ATOM 1254 O O . ILE A 1 156 ? 0.188 15.815 -1.551 1.00 87.19 156 ILE A O 1
ATOM 1258 N N . GLY A 1 157 ? -0.372 14.400 -3.202 1.00 83.62 157 GLY A N 1
ATOM 1259 C CA . GLY A 1 157 ? 0.660 14.836 -4.137 1.00 83.62 157 GLY A CA 1
ATOM 1260 C C . GLY A 1 157 ? 2.082 14.675 -3.583 1.00 83.62 157 GLY A C 1
ATOM 1261 O O . GLY A 1 157 ? 2.417 13.684 -2.942 1.00 83.62 157 GLY A O 1
ATOM 1262 N N . SER A 1 158 ? 2.952 15.658 -3.841 1.00 71.81 158 SER A N 1
ATOM 1263 C CA . SER A 1 158 ? 4.370 15.620 -3.439 1.00 71.81 158 SER A CA 1
ATOM 1264 C C . SER A 1 158 ? 4.657 16.167 -2.037 1.00 71.81 158 SER A C 1
ATOM 1266 O O . SER A 1 158 ? 5.823 16.367 -1.704 1.00 71.81 158 SER A O 1
ATOM 1268 N N . GLY A 1 159 ? 3.634 16.472 -1.230 1.00 62.19 159 GLY A N 1
ATOM 1269 C CA . GLY A 1 159 ? 3.825 17.126 0.072 1.00 62.19 159 GLY A CA 1
ATOM 1270 C C . GLY A 1 159 ? 4.646 16.297 1.067 1.00 62.19 159 GLY A C 1
ATOM 1271 O O . GLY A 1 159 ? 5.358 16.857 1.897 1.00 62.19 159 GLY A O 1
ATOM 1272 N N . LYS A 1 160 ? 4.586 14.963 0.960 1.00 69.06 160 LYS A N 1
ATOM 1273 C CA . LYS A 1 160 ? 5.369 14.010 1.757 1.00 69.06 160 LYS A CA 1
ATOM 1274 C C . LYS A 1 160 ? 5.854 12.856 0.878 1.00 69.06 160 LYS A C 1
ATOM 1276 O O . LYS A 1 160 ? 5.158 12.439 -0.042 1.00 69.06 160 LYS A O 1
ATOM 1281 N N . SER A 1 161 ? 7.025 12.295 1.182 1.00 87.31 161 SER A N 1
ATOM 1282 C CA . SER A 1 161 ? 7.656 11.214 0.405 1.00 87.31 161 SER A CA 1
ATOM 1283 C C . SER A 1 161 ? 7.054 9.820 0.653 1.00 87.31 161 SER A C 1
ATOM 1285 O O . SER A 1 161 ? 7.740 8.816 0.475 1.00 87.31 161 SER A O 1
ATOM 1287 N N . TYR A 1 162 ? 5.785 9.719 1.065 1.00 93.50 162 TYR A N 1
ATOM 1288 C CA . TYR A 1 162 ? 5.179 8.432 1.429 1.00 93.50 162 TYR A CA 1
ATOM 1289 C C . TYR A 1 162 ? 5.146 7.440 0.268 1.00 93.50 162 TYR A C 1
ATOM 1291 O O . TYR A 1 162 ? 5.439 6.271 0.487 1.00 93.50 162 TYR A O 1
ATOM 1299 N N . ALA A 1 163 ? 4.882 7.900 -0.960 1.00 94.88 163 ALA A N 1
ATOM 1300 C CA . ALA A 1 163 ? 4.934 7.032 -2.135 1.00 94.88 163 ALA A CA 1
ATOM 1301 C C . ALA A 1 163 ? 6.317 6.375 -2.278 1.00 94.88 163 ALA A C 1
ATOM 1303 O O . ALA A 1 163 ? 6.414 5.160 -2.373 1.00 94.88 163 ALA A O 1
ATOM 1304 N N . GLN A 1 164 ? 7.394 7.160 -2.197 1.00 95.38 164 GLN A N 1
ATOM 1305 C CA . GLN A 1 164 ? 8.763 6.641 -2.265 1.00 95.38 164 GLN A CA 1
ATOM 1306 C C . GLN A 1 164 ? 9.083 5.696 -1.106 1.00 95.38 164 GLN A C 1
ATOM 1308 O O . GLN A 1 164 ? 9.686 4.657 -1.328 1.00 95.38 164 GLN A O 1
ATOM 1313 N N . GLN A 1 165 ? 8.674 6.031 0.121 1.00 96.19 165 GLN A N 1
ATOM 1314 C CA . GLN A 1 165 ? 8.911 5.181 1.291 1.00 96.19 165 GLN A CA 1
ATOM 1315 C C . GLN A 1 165 ? 8.205 3.825 1.164 1.00 96.19 165 GLN A C 1
ATOM 1317 O O . GLN A 1 165 ? 8.826 2.798 1.422 1.00 96.19 165 GLN A O 1
ATOM 1322 N N . ILE A 1 166 ? 6.946 3.820 0.709 1.00 97.31 166 ILE A N 1
ATOM 1323 C CA . ILE A 1 166 ? 6.197 2.590 0.435 1.00 97.31 166 ILE A CA 1
ATOM 1324 C C . ILE A 1 166 ? 6.916 1.781 -0.643 1.00 97.31 166 ILE A C 1
ATOM 1326 O O . ILE A 1 166 ? 7.219 0.617 -0.414 1.00 97.31 166 ILE A O 1
ATOM 1330 N N . ILE A 1 167 ? 7.234 2.384 -1.794 1.00 97.62 167 ILE A N 1
ATOM 1331 C CA . ILE A 1 167 ? 7.882 1.649 -2.888 1.00 97.62 167 ILE A CA 1
ATOM 1332 C C . ILE A 1 167 ? 9.258 1.118 -2.475 1.00 97.62 167 ILE A C 1
ATOM 1334 O O . ILE A 1 167 ? 9.557 -0.030 -2.781 1.00 97.62 167 ILE A O 1
ATOM 1338 N N . ASN A 1 168 ? 10.060 1.881 -1.731 1.00 96.94 168 ASN A N 1
ATOM 1339 C CA . ASN A 1 168 ? 11.351 1.410 -1.223 1.00 96.94 168 ASN A CA 1
ATOM 1340 C C . ASN A 1 168 ? 11.187 0.187 -0.313 1.00 96.94 168 ASN A C 1
ATOM 1342 O O . ASN A 1 168 ? 11.884 -0.802 -0.510 1.00 96.94 168 ASN A O 1
ATOM 1346 N N . LEU A 1 169 ? 10.224 0.214 0.616 1.00 97.56 169 LEU A N 1
ATOM 1347 C CA . LEU A 1 169 ? 9.927 -0.933 1.479 1.00 97.56 169 LEU A CA 1
ATOM 1348 C C . LEU A 1 169 ? 9.519 -2.165 0.658 1.00 97.56 169 LEU A C 1
ATOM 1350 O O . LEU A 1 169 ? 9.976 -3.275 0.921 1.00 97.56 169 LEU A O 1
ATOM 1354 N N . LEU A 1 170 ? 8.673 -1.979 -0.360 1.00 98.25 170 LEU A N 1
ATOM 1355 C CA . LEU A 1 170 ? 8.256 -3.075 -1.234 1.00 98.25 170 LEU A CA 1
ATOM 1356 C C . LEU A 1 170 ? 9.419 -3.615 -2.076 1.00 98.25 170 LEU A C 1
ATOM 1358 O O . LEU A 1 170 ? 9.546 -4.823 -2.243 1.00 98.25 170 LEU A O 1
ATOM 1362 N N . VAL A 1 171 ? 10.294 -2.750 -2.582 1.00 98.12 171 VAL A N 1
ATOM 1363 C CA . VAL A 1 171 ? 11.507 -3.179 -3.285 1.00 98.12 171 VAL A CA 1
ATOM 1364 C C . VAL A 1 171 ? 12.402 -3.988 -2.350 1.00 98.12 171 VAL A C 1
ATOM 1366 O O . VAL A 1 171 ? 12.842 -5.073 -2.727 1.00 98.12 171 VAL A O 1
ATOM 1369 N N . ASP A 1 172 ? 12.608 -3.534 -1.117 1.00 97.31 172 ASP A N 1
ATOM 1370 C CA . ASP A 1 172 ? 13.404 -4.273 -0.137 1.00 97.31 172 ASP A CA 1
ATOM 1371 C C . ASP A 1 172 ? 12.813 -5.666 0.139 1.00 97.31 172 ASP A C 1
ATOM 1373 O O . ASP A 1 172 ? 13.539 -6.659 0.126 1.00 97.31 172 ASP A O 1
ATOM 1377 N N . HIS A 1 173 ? 11.493 -5.767 0.312 1.00 96.69 173 HIS A N 1
ATOM 1378 C CA . HIS A 1 173 ? 10.828 -7.032 0.636 1.00 96.69 173 HIS A CA 1
ATOM 1379 C C . HIS A 1 173 ? 10.703 -8.001 -0.548 1.00 96.69 173 HIS A C 1
ATOM 1381 O O . HIS A 1 173 ? 10.856 -9.208 -0.364 1.00 96.69 173 HIS A O 1
ATOM 1387 N N . PHE A 1 174 ? 10.415 -7.509 -1.754 1.00 97.50 174 PHE A N 1
ATOM 1388 C CA . PHE A 1 174 ? 10.051 -8.361 -2.894 1.00 97.50 174 PHE A CA 1
ATOM 1389 C C . PHE A 1 174 ? 11.148 -8.488 -3.951 1.00 97.50 174 PHE A C 1
ATOM 1391 O O . PHE A 1 174 ? 11.199 -9.497 -4.647 1.00 97.50 174 PHE A O 1
ATOM 1398 N N . ILE A 1 175 ? 12.030 -7.495 -4.073 1.00 97.25 175 ILE A N 1
ATOM 1399 C CA . ILE A 1 175 ? 13.081 -7.464 -5.102 1.00 97.25 175 ILE A CA 1
ATOM 1400 C C . ILE A 1 175 ? 14.454 -7.774 -4.508 1.00 97.25 175 ILE A C 1
ATOM 1402 O O . ILE A 1 175 ? 15.246 -8.489 -5.121 1.00 97.25 175 ILE A O 1
ATOM 1406 N N . MET A 1 176 ? 14.762 -7.214 -3.336 1.00 96.00 176 MET A N 1
ATOM 1407 C CA . MET A 1 176 ? 16.091 -7.328 -2.723 1.00 96.00 176 MET A CA 1
ATOM 1408 C C . MET A 1 176 ? 16.253 -8.577 -1.849 1.00 96.00 176 MET A C 1
ATOM 1410 O O . MET A 1 176 ? 17.376 -8.887 -1.442 1.00 96.00 176 MET A O 1
ATOM 1414 N N . SER A 1 177 ? 15.161 -9.298 -1.592 1.00 93.31 177 SER A N 1
ATOM 1415 C CA . SER A 1 177 ? 15.161 -10.597 -0.920 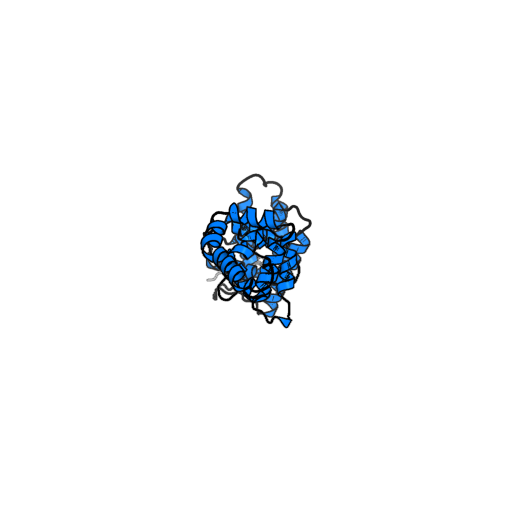1.00 93.31 177 SER A CA 1
ATOM 1416 C C . SER A 1 177 ? 15.938 -11.666 -1.705 1.00 93.31 177 SER A C 1
ATOM 1418 O O . SER A 1 177 ? 16.147 -11.517 -2.913 1.00 93.31 177 SER A O 1
ATOM 1420 N N . PRO A 1 178 ? 16.377 -12.754 -1.040 1.00 93.38 178 PRO A N 1
ATOM 1421 C CA . PRO A 1 178 ? 17.034 -13.878 -1.705 1.00 93.38 178 PRO A CA 1
ATOM 1422 C C . PRO A 1 178 ? 16.236 -14.384 -2.914 1.00 93.38 178 PRO A C 1
ATOM 1424 O O . PRO A 1 178 ? 15.020 -14.568 -2.843 1.00 93.38 178 PRO A O 1
ATOM 1427 N N . SER A 1 179 ? 16.919 -14.580 -4.045 1.00 86.69 179 SER A N 1
ATOM 1428 C CA . SER A 1 179 ? 16.272 -14.895 -5.326 1.00 86.69 179 SER A CA 1
ATOM 1429 C C . SER A 1 179 ? 15.544 -16.238 -5.317 1.00 86.69 179 SER A C 1
ATOM 1431 O O . SER A 1 179 ? 14.550 -16.392 -6.011 1.00 86.69 179 SER A O 1
ATOM 1433 N N . ASP A 1 180 ? 16.010 -17.193 -4.514 1.00 92.00 180 ASP A N 1
ATOM 1434 C CA . ASP A 1 180 ? 15.409 -18.517 -4.333 1.00 92.00 180 ASP A CA 1
ATOM 1435 C C . ASP A 1 180 ? 14.024 -18.479 -3.673 1.00 92.00 180 ASP A C 1
ATOM 1437 O O . ASP A 1 180 ? 13.273 -19.447 -3.774 1.00 92.00 180 ASP A O 1
ATOM 1441 N N . TRP A 1 181 ? 13.655 -17.366 -3.034 1.00 94.12 181 TRP A N 1
ATOM 1442 C CA . TRP A 1 181 ? 12.322 -17.192 -2.455 1.00 94.12 181 TRP A CA 1
ATOM 1443 C C . TRP A 1 181 ? 11.279 -16.750 -3.485 1.00 94.12 181 TRP A C 1
ATOM 1445 O O . TRP A 1 181 ? 10.093 -16.760 -3.172 1.00 94.12 181 TRP A O 1
ATOM 1455 N N . ASN A 1 182 ? 11.707 -16.332 -4.685 1.00 93.81 182 ASN A N 1
ATOM 1456 C CA . ASN A 1 182 ? 10.846 -15.883 -5.786 1.00 93.81 182 ASN A CA 1
ATOM 1457 C C . ASN A 1 182 ? 9.787 -14.836 -5.384 1.00 93.81 182 ASN A C 1
ATOM 1459 O O . ASN A 1 182 ? 8.740 -14.724 -6.013 1.00 93.81 182 ASN A O 1
ATOM 1463 N N . LEU A 1 183 ? 10.057 -14.018 -4.357 1.00 96.25 183 LEU A N 1
ATOM 1464 C CA . LEU A 1 183 ? 9.045 -13.104 -3.811 1.00 96.25 183 LEU A CA 1
ATOM 1465 C C . LEU A 1 183 ? 8.551 -12.069 -4.832 1.00 96.25 183 LEU A C 1
ATOM 1467 O O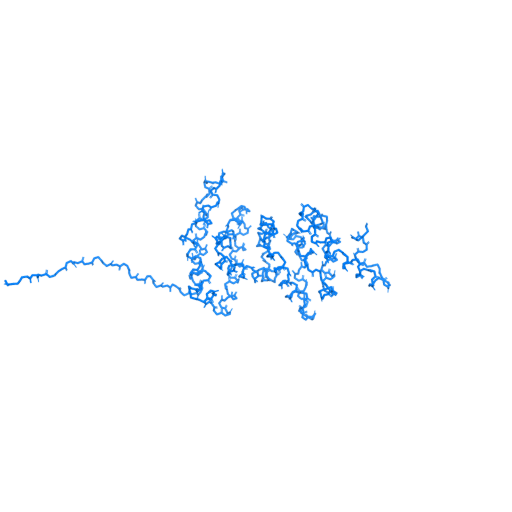 . LEU A 1 183 ? 7.395 -11.655 -4.771 1.00 96.25 183 LEU A O 1
ATOM 1471 N N . HIS A 1 184 ? 9.390 -11.682 -5.795 1.00 96.62 184 HIS A N 1
ATOM 1472 C CA . HIS A 1 184 ? 9.025 -10.763 -6.873 1.00 96.62 184 HIS A CA 1
ATOM 1473 C C . HIS A 1 184 ? 7.817 -11.244 -7.700 1.00 96.62 184 HIS A C 1
ATOM 1475 O O . HIS A 1 184 ? 7.087 -10.408 -8.229 1.00 96.62 184 HIS A O 1
ATOM 1481 N N . GLU A 1 185 ? 7.548 -12.553 -7.763 1.00 96.62 185 GLU A N 1
ATOM 1482 C CA . GLU A 1 185 ? 6.394 -13.107 -8.484 1.00 96.62 185 GLU A CA 1
ATOM 1483 C C . GLU A 1 185 ? 5.057 -12.622 -7.904 1.00 96.62 185 GLU A C 1
ATOM 1485 O O . GLU A 1 185 ? 4.101 -12.409 -8.650 1.00 96.62 185 GLU A O 1
ATOM 1490 N N . HIS A 1 186 ? 4.996 -12.335 -6.597 1.00 97.94 186 HIS A N 1
ATOM 1491 C CA . HIS A 1 186 ? 3.800 -11.767 -5.962 1.00 97.94 186 HIS A CA 1
ATOM 1492 C C . HIS A 1 186 ? 3.457 -10.355 -6.465 1.00 97.94 186 HIS A C 1
ATOM 1494 O O . HIS A 1 186 ? 2.324 -9.903 -6.292 1.00 97.94 186 HIS A O 1
ATOM 1500 N N . LEU A 1 187 ? 4.406 -9.648 -7.089 1.00 98.00 187 LEU A N 1
ATOM 1501 C CA . LEU A 1 187 ? 4.159 -8.336 -7.685 1.00 98.00 187 LEU A CA 1
ATOM 1502 C C . LEU A 1 187 ? 3.460 -8.445 -9.046 1.00 98.00 187 LEU A C 1
ATOM 1504 O O . LEU A 1 187 ? 2.738 -7.528 -9.426 1.00 98.00 187 LEU A O 1
ATOM 1508 N N . LEU A 1 188 ? 3.632 -9.542 -9.788 1.00 97.50 188 LEU A N 1
ATOM 1509 C CA . LEU A 1 188 ? 3.157 -9.643 -11.175 1.00 97.50 188 LEU A CA 1
ATOM 1510 C C . LEU A 1 188 ? 1.655 -9.324 -11.334 1.00 97.50 188 LEU A C 1
ATOM 1512 O O . LEU A 1 188 ? 1.349 -8.457 -12.158 1.00 97.50 188 LEU A O 1
ATOM 1516 N N . PRO A 1 189 ? 0.735 -9.866 -10.502 1.00 97.69 189 PRO A N 1
ATOM 1517 C CA . PRO A 1 189 ? -0.703 -9.603 -10.634 1.00 97.69 189 PRO A CA 1
ATOM 1518 C C . PRO A 1 189 ? -1.106 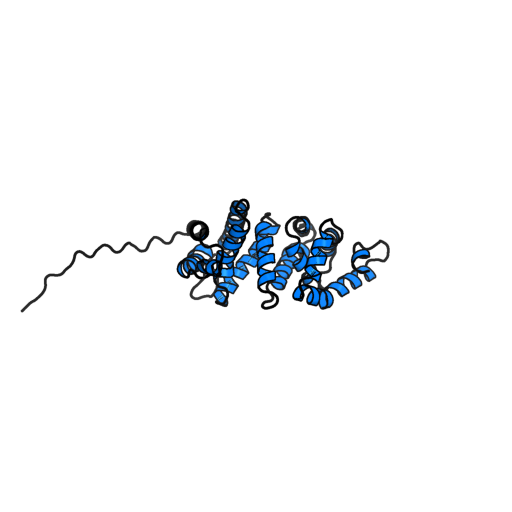-8.134 -10.440 1.00 97.69 189 PRO A C 1
ATOM 1520 O O . PRO A 1 189 ? -2.189 -7.724 -10.856 1.00 97.69 189 PRO A O 1
ATOM 1523 N N . LEU A 1 190 ? -0.249 -7.309 -9.824 1.00 98.12 190 LEU A N 1
ATOM 1524 C CA . LEU A 1 190 ? -0.588 -5.922 -9.500 1.00 98.12 190 LEU A CA 1
ATOM 1525 C C . LEU A 1 190 ? -0.878 -5.064 -10.737 1.00 98.12 190 LEU A C 1
ATOM 1527 O O . LEU A 1 190 ? -1.605 -4.078 -10.613 1.00 98.12 190 LEU A O 1
ATOM 1531 N N . ALA A 1 191 ? -0.345 -5.412 -11.915 1.00 96.88 191 ALA A N 1
ATOM 1532 C CA . ALA A 1 191 ? -0.651 -4.680 -13.146 1.00 96.88 191 ALA A CA 1
ATOM 1533 C C . ALA A 1 191 ? -2.146 -4.699 -13.466 1.00 96.88 191 ALA A C 1
ATOM 1535 O O . ALA A 1 191 ? -2.696 -3.652 -13.810 1.00 96.88 191 ALA A O 1
ATOM 1536 N N . ASP A 1 192 ? -2.792 -5.854 -13.322 1.00 96.38 192 ASP A N 1
ATOM 1537 C CA . ASP A 1 192 ? -4.212 -6.027 -13.628 1.00 96.38 192 ASP A CA 1
ATOM 1538 C C . ASP A 1 192 ? -5.108 -5.531 -12.489 1.00 96.38 192 ASP A C 1
ATOM 1540 O O . ASP A 1 192 ? -6.148 -4.916 -12.731 1.00 96.38 192 ASP A O 1
ATOM 1544 N N . GLU A 1 193 ? -4.669 -5.724 -11.247 1.00 96.38 193 GLU A N 1
ATOM 1545 C CA . GLU A 1 193 ? -5.475 -5.458 -10.053 1.00 96.38 193 GLU A CA 1
ATOM 1546 C C . GLU A 1 193 ? -5.431 -3.982 -9.613 1.00 96.38 193 GLU A C 1
ATOM 1548 O O . GLU A 1 193 ? -6.448 -3.395 -9.222 1.00 96.38 193 GLU A O 1
ATOM 1553 N N . VAL A 1 194 ? -4.247 -3.356 -9.663 1.00 96.75 194 VAL A N 1
ATOM 1554 C CA . VAL A 1 194 ? -3.967 -2.019 -9.097 1.00 96.75 194 VAL A CA 1
ATOM 1555 C C . VAL A 1 194 ? -3.024 -1.175 -9.990 1.00 96.75 194 VAL A C 1
ATOM 1557 O O . VAL A 1 194 ? -2.003 -0.660 -9.519 1.00 96.75 194 VAL A O 1
ATOM 1560 N N . PRO A 1 195 ? -3.343 -0.944 -11.280 1.00 96.44 195 PRO A N 1
ATOM 1561 C CA . PRO A 1 195 ? -2.432 -0.305 -12.248 1.00 96.44 195 PRO A CA 1
ATOM 1562 C C . PRO A 1 195 ? -1.963 1.112 -11.861 1.00 96.44 195 PRO A C 1
ATOM 1564 O O . PRO A 1 195 ? -0.855 1.539 -12.196 1.00 96.44 195 PRO A O 1
ATOM 1567 N N . GLU A 1 196 ? -2.784 1.864 -11.128 1.00 95.44 196 GLU A N 1
ATOM 1568 C CA . GLU A 1 196 ? -2.409 3.195 -10.628 1.00 95.44 196 GLU A CA 1
ATOM 1569 C C . GLU A 1 196 ? -1.337 3.096 -9.534 1.00 95.44 196 GLU A C 1
ATOM 1571 O O . GLU A 1 196 ? -0.386 3.874 -9.528 1.00 95.44 196 GLU A O 1
ATOM 1576 N N . PHE A 1 197 ? -1.428 2.097 -8.649 1.00 97.62 197 PHE A N 1
ATOM 1577 C CA . PHE A 1 197 ? -0.380 1.814 -7.667 1.00 97.62 197 PHE A CA 1
ATOM 1578 C C . PHE A 1 197 ? 0.917 1.359 -8.350 1.00 97.62 197 PHE A C 1
ATOM 1580 O O . PHE A 1 197 ? 2.000 1.844 -8.020 1.00 97.62 197 PHE A O 1
ATOM 1587 N N . VAL A 1 198 ? 0.808 0.499 -9.368 1.00 98.19 198 VAL A N 1
ATOM 1588 C CA . VAL A 1 198 ? 1.949 0.058 -10.188 1.00 98.19 198 VAL A CA 1
ATOM 1589 C C . VAL A 1 198 ? 2.689 1.236 -10.818 1.00 98.19 198 VAL A C 1
ATOM 1591 O O . VAL A 1 198 ? 3.916 1.237 -10.869 1.00 98.19 198 VAL A O 1
ATOM 1594 N N . SER A 1 199 ? 1.978 2.287 -11.220 1.00 97.19 199 SER A N 1
ATOM 1595 C CA . SER A 1 199 ? 2.594 3.495 -11.779 1.00 97.19 199 SER A CA 1
ATOM 1596 C C . SER A 1 199 ? 3.552 4.183 -10.797 1.00 97.19 199 SER A C 1
ATOM 1598 O O . SER A 1 199 ? 4.626 4.640 -11.193 1.00 97.19 199 SER A O 1
ATOM 1600 N N . TYR A 1 200 ? 3.214 4.204 -9.502 1.00 97.19 200 TYR A N 1
ATOM 1601 C CA . TYR A 1 200 ? 4.128 4.664 -8.452 1.00 97.19 200 TYR A CA 1
ATOM 1602 C C . TYR A 1 200 ? 5.340 3.740 -8.311 1.00 97.19 200 TYR A C 1
ATOM 1604 O O . TYR A 1 200 ? 6.465 4.224 -8.181 1.00 97.19 200 TYR A O 1
ATOM 1612 N N . PHE A 1 201 ? 5.126 2.422 -8.368 1.00 97.94 201 PHE A N 1
ATOM 1613 C CA . PHE A 1 201 ? 6.206 1.441 -8.281 1.00 97.94 201 PHE A CA 1
ATOM 1614 C C . PHE A 1 201 ? 7.198 1.605 -9.433 1.00 97.94 201 PHE A C 1
ATOM 1616 O O . PHE A 1 201 ? 8.394 1.754 -9.191 1.00 97.94 201 PHE A O 1
ATOM 1623 N N . VAL A 1 202 ? 6.720 1.662 -10.678 1.00 97.06 202 VAL A N 1
ATOM 1624 C CA . VAL A 1 202 ? 7.554 1.910 -11.867 1.00 97.06 202 VAL A CA 1
ATOM 1625 C C . VAL A 1 202 ? 8.358 3.199 -11.698 1.00 97.06 202 VAL A C 1
ATOM 1627 O O . VAL A 1 202 ? 9.554 3.226 -11.977 1.00 97.06 202 VAL A O 1
ATOM 1630 N N . ALA A 1 203 ? 7.727 4.262 -11.195 1.00 95.56 203 ALA A N 1
ATOM 1631 C CA . ALA A 1 203 ? 8.388 5.546 -11.028 1.00 95.56 203 ALA A CA 1
ATOM 1632 C C . ALA A 1 203 ? 9.474 5.560 -9.951 1.00 95.56 203 ALA A C 1
ATOM 1634 O O . ALA A 1 203 ? 10.482 6.235 -10.146 1.00 95.56 203 ALA A O 1
ATOM 1635 N N . TYR A 1 204 ? 9.296 4.850 -8.836 1.00 96.50 204 TYR A N 1
ATOM 1636 C CA . TYR A 1 204 ? 10.166 4.990 -7.663 1.00 96.50 204 TYR A CA 1
ATOM 1637 C C . TYR A 1 204 ? 11.076 3.789 -7.376 1.00 96.50 204 TYR A C 1
ATOM 1639 O O . TYR A 1 204 ? 12.000 3.926 -6.582 1.00 96.50 204 TYR A O 1
ATOM 1647 N N . SER A 1 205 ? 10.861 2.634 -8.009 1.00 96.88 205 SER A N 1
ATOM 1648 C CA . SER A 1 205 ? 11.609 1.403 -7.695 1.00 96.88 205 SER A CA 1
ATOM 1649 C C . SER A 1 205 ? 13.003 1.326 -8.318 1.00 96.88 205 SER A C 1
ATOM 1651 O O . SER A 1 205 ? 13.863 0.606 -7.806 1.00 96.88 205 SER A O 1
ATOM 1653 N N . VAL A 1 206 ? 13.248 2.041 -9.420 1.00 95.50 206 VAL A N 1
ATOM 1654 C CA . VAL A 1 206 ? 14.495 1.924 -10.188 1.00 95.50 206 VAL A CA 1
ATOM 1655 C C . VAL A 1 206 ? 15.560 2.856 -9.626 1.00 95.50 206 VAL A C 1
ATOM 1657 O O . VAL A 1 206 ? 15.458 4.079 -9.687 1.00 95.50 206 VAL A O 1
ATOM 1660 N N . THR A 1 207 ? 16.634 2.258 -9.129 1.00 93.62 207 THR A N 1
ATOM 1661 C CA . THR A 1 207 ? 17.835 2.937 -8.649 1.00 93.62 207 THR A CA 1
ATOM 1662 C C . THR A 1 207 ? 19.068 2.168 -9.122 1.00 93.62 207 THR A C 1
ATOM 1664 O O . THR A 1 207 ? 18.969 1.043 -9.614 1.00 93.62 207 THR A O 1
ATOM 1667 N N . LYS A 1 208 ? 20.263 2.736 -8.922 1.00 89.50 208 LYS A N 1
ATOM 1668 C CA . LYS A 1 208 ? 21.528 2.054 -9.249 1.00 89.50 208 LYS A CA 1
ATOM 1669 C C . LYS A 1 208 ? 21.714 0.719 -8.516 1.00 89.50 208 LYS A C 1
ATOM 1671 O O . LYS A 1 208 ? 22.451 -0.128 -9.003 1.00 89.50 208 LYS A O 1
ATOM 1676 N N . THR A 1 209 ? 21.102 0.541 -7.345 1.00 90.62 209 THR A N 1
ATOM 1677 C CA . THR A 1 209 ? 21.270 -0.658 -6.506 1.00 90.62 209 THR A CA 1
ATOM 1678 C C . THR A 1 209 ? 20.171 -1.696 -6.717 1.00 90.62 209 THR A C 1
ATOM 1680 O O . THR A 1 209 ? 20.410 -2.888 -6.498 1.00 90.62 209 THR A O 1
ATOM 1683 N N . THR A 1 210 ? 18.986 -1.251 -7.139 1.00 92.69 210 THR A N 1
ATOM 1684 C CA . THR A 1 210 ? 17.775 -2.076 -7.261 1.00 92.69 210 THR A CA 1
ATOM 1685 C C . THR A 1 210 ? 17.558 -2.614 -8.673 1.00 92.69 210 THR A C 1
ATOM 1687 O O . THR A 1 210 ? 16.805 -3.568 -8.844 1.00 92.69 210 THR A O 1
ATOM 1690 N N . ILE A 1 211 ? 18.239 -2.056 -9.683 1.00 89.19 211 ILE A N 1
ATOM 1691 C CA . ILE A 1 211 ? 18.166 -2.511 -11.077 1.00 89.19 211 ILE A CA 1
ATOM 1692 C C . ILE A 1 211 ? 18.850 -3.880 -11.266 1.00 89.19 211 ILE A C 1
ATOM 1694 O O . ILE A 1 211 ? 20.026 -3.997 -11.598 1.00 89.19 211 ILE A O 1
ATOM 1698 N N . ARG A 1 212 ? 18.096 -4.943 -10.980 1.00 86.81 212 ARG A N 1
ATOM 1699 C CA . ARG A 1 212 ? 18.503 -6.357 -11.026 1.00 86.81 212 ARG A CA 1
ATOM 1700 C C . ARG A 1 212 ? 17.475 -7.162 -11.818 1.00 86.81 212 ARG A C 1
ATOM 1702 O O . ARG A 1 212 ? 16.367 -6.677 -12.027 1.00 86.81 212 ARG A O 1
ATOM 1709 N N . THR A 1 213 ? 17.809 -8.402 -12.175 1.00 86.06 213 THR A N 1
ATOM 1710 C CA . THR A 1 213 ? 16.949 -9.294 -12.974 1.00 86.06 213 THR A CA 1
ATOM 1711 C C . THR A 1 213 ? 15.510 -9.352 -12.452 1.00 86.06 213 THR A C 1
ATOM 1713 O O . THR A 1 213 ? 14.606 -8.999 -13.192 1.00 86.06 213 THR A O 1
ATOM 1716 N N . ALA A 1 214 ? 15.299 -9.614 -11.156 1.00 93.38 214 ALA A N 1
ATOM 1717 C CA . ALA A 1 214 ? 13.954 -9.690 -10.570 1.00 93.38 214 ALA A CA 1
ATOM 1718 C C . ALA A 1 214 ? 13.113 -8.408 -10.751 1.00 93.38 214 ALA A C 1
ATOM 1720 O O . ALA A 1 214 ? 11.918 -8.483 -11.024 1.00 93.38 214 ALA A O 1
ATOM 1721 N N . LEU A 1 215 ? 13.719 -7.218 -10.624 1.00 95.56 215 LEU A N 1
ATOM 1722 C CA . LEU A 1 215 ? 13.006 -5.960 -10.876 1.00 95.56 215 LEU A CA 1
ATOM 1723 C C . LEU A 1 215 ? 12.682 -5.807 -12.361 1.00 95.56 215 LEU A C 1
ATOM 1725 O O . LEU A 1 215 ? 11.582 -5.392 -12.712 1.00 95.56 215 LEU A O 1
ATOM 1729 N N . ILE A 1 216 ? 13.643 -6.125 -13.226 1.00 93.12 216 ILE A N 1
ATOM 1730 C CA . ILE A 1 216 ? 13.476 -6.014 -14.673 1.00 93.12 216 ILE A CA 1
ATOM 1731 C C . ILE A 1 216 ? 12.391 -6.965 -15.168 1.00 93.12 216 ILE A C 1
ATOM 1733 O O . ILE A 1 216 ? 11.582 -6.532 -15.978 1.00 93.12 216 ILE A O 1
ATOM 1737 N N . ASP A 1 217 ? 12.304 -8.185 -14.643 1.00 92.62 217 ASP A N 1
ATOM 1738 C CA . ASP A 1 217 ? 11.261 -9.152 -15.002 1.00 92.62 217 ASP A CA 1
ATOM 1739 C C . ASP A 1 217 ? 9.861 -8.618 -14.660 1.00 92.62 217 ASP A C 1
ATOM 1741 O O . ASP A 1 217 ? 8.956 -8.644 -15.499 1.00 92.62 217 ASP A O 1
ATOM 1745 N N . VAL A 1 218 ? 9.696 -8.035 -13.466 1.00 96.94 218 VAL A N 1
ATOM 1746 C CA . VAL A 1 218 ? 8.435 -7.399 -13.044 1.00 96.94 218 VAL A CA 1
ATOM 1747 C C . VAL A 1 218 ? 8.096 -6.193 -13.926 1.00 96.94 218 VAL A C 1
ATOM 1749 O O . VAL A 1 218 ? 6.977 -6.083 -14.430 1.00 96.94 218 VAL A O 1
ATOM 1752 N N . LEU A 1 219 ? 9.054 -5.288 -14.155 1.00 96.38 219 LEU A N 1
ATOM 1753 C CA . LEU A 1 219 ? 8.832 -4.095 -14.979 1.00 96.38 219 LEU A CA 1
ATOM 1754 C C . LEU A 1 219 ? 8.545 -4.455 -16.439 1.00 96.38 219 LEU A C 1
ATOM 1756 O O . LEU A 1 219 ? 7.661 -3.860 -17.050 1.00 96.38 219 LEU A O 1
ATOM 1760 N N . ALA A 1 220 ? 9.254 -5.437 -16.988 1.00 92.81 220 ALA A N 1
ATOM 1761 C CA . ALA A 1 220 ? 9.025 -5.975 -18.319 1.00 92.81 220 ALA A CA 1
ATOM 1762 C C . ALA A 1 220 ? 7.602 -6.523 -18.449 1.00 92.81 220 ALA A C 1
ATOM 1764 O O . ALA A 1 220 ? 6.888 -6.147 -19.380 1.00 92.81 220 ALA A O 1
ATOM 1765 N N . HIS A 1 221 ? 7.167 -7.347 -17.492 1.00 94.75 221 HIS A N 1
ATOM 1766 C CA . HIS A 1 221 ? 5.812 -7.891 -17.461 1.00 94.75 221 HIS A CA 1
ATOM 1767 C C . HIS A 1 221 ? 4.750 -6.780 -17.467 1.00 94.75 221 HIS A C 1
ATOM 1769 O O . HIS A 1 221 ? 3.831 -6.795 -18.286 1.00 94.75 221 HIS A O 1
ATOM 1775 N N . TRP A 1 222 ? 4.904 -5.766 -16.614 1.00 96.69 222 TRP A N 1
ATOM 1776 C CA . TRP A 1 222 ? 3.932 -4.676 -16.503 1.00 96.69 222 TRP A CA 1
ATOM 1777 C C . TRP A 1 222 ? 3.925 -3.726 -17.705 1.00 96.69 222 TRP A C 1
ATOM 1779 O O . TRP A 1 222 ? 2.859 -3.323 -18.174 1.00 96.69 222 TRP A O 1
ATOM 1789 N N . LEU A 1 223 ? 5.102 -3.350 -18.207 1.00 93.94 223 LEU A N 1
ATOM 1790 C CA . LEU A 1 223 ? 5.238 -2.329 -19.248 1.00 93.94 223 LEU A CA 1
ATOM 1791 C C . LEU A 1 223 ? 5.061 -2.880 -20.668 1.00 93.94 223 LEU A C 1
ATOM 1793 O O . LEU A 1 223 ? 4.846 -2.097 -21.589 1.00 93.94 223 LEU A O 1
ATOM 1797 N N . THR A 1 224 ? 5.095 -4.202 -20.849 1.00 91.31 224 THR A N 1
ATOM 1798 C CA . THR A 1 224 ? 4.754 -4.863 -22.124 1.00 91.31 224 THR A CA 1
ATOM 1799 C C . THR A 1 224 ? 3.397 -5.572 -22.096 1.00 91.31 224 THR A C 1
ATOM 1801 O O . THR A 1 224 ? 2.898 -5.997 -23.137 1.00 91.31 224 THR A O 1
ATOM 1804 N N . GLY A 1 225 ? 2.774 -5.675 -20.918 1.00 92.00 225 GLY A N 1
ATOM 1805 C CA . GLY A 1 225 ? 1.471 -6.300 -20.722 1.00 92.00 225 GLY A CA 1
ATOM 1806 C C . GLY A 1 225 ? 0.281 -5.446 -21.175 1.00 92.00 225 GLY A C 1
ATOM 1807 O O . GLY A 1 225 ? 0.416 -4.313 -21.650 1.00 92.00 225 GLY A O 1
ATOM 1808 N N . ALA A 1 226 ? -0.926 -5.986 -20.980 1.00 93.81 226 ALA A N 1
ATOM 1809 C CA . ALA A 1 226 ? -2.182 -5.375 -21.427 1.00 93.81 226 ALA A CA 1
ATOM 1810 C C . ALA A 1 226 ? -2.478 -4.010 -20.771 1.00 93.81 226 ALA A C 1
ATOM 1812 O O . ALA A 1 226 ? -3.083 -3.140 -21.396 1.00 93.81 226 ALA A O 1
ATOM 1813 N N . GLN A 1 227 ? -2.025 -3.804 -19.530 1.00 94.56 227 GLN A N 1
ATOM 1814 C CA . GLN A 1 227 ? -2.261 -2.574 -18.760 1.00 94.56 227 GLN A CA 1
ATOM 1815 C C . GLN A 1 227 ? -1.180 -1.501 -18.964 1.00 94.56 227 GLN A C 1
ATOM 1817 O O . GLN A 1 227 ? -1.284 -0.411 -18.396 1.00 94.56 227 GLN A O 1
ATOM 1822 N N . SER A 1 228 ? -0.169 -1.767 -19.798 1.00 94.88 228 SER A N 1
ATOM 1823 C CA . SER A 1 228 ? 0.964 -0.865 -20.061 1.00 94.88 228 SER A CA 1
ATOM 1824 C C . SER A 1 228 ? 0.526 0.560 -20.412 1.00 94.88 228 SER A C 1
ATOM 1826 O O . SER A 1 228 ? 0.975 1.521 -19.788 1.00 94.88 228 SER A O 1
ATOM 1828 N N . ASN A 1 229 ? -0.426 0.710 -21.337 1.00 94.00 229 ASN A N 1
ATOM 1829 C CA . ASN A 1 229 ? -0.959 2.016 -21.734 1.00 94.00 229 ASN A CA 1
ATOM 1830 C C . ASN A 1 229 ? -1.564 2.786 -20.556 1.00 94.00 229 ASN A C 1
ATOM 1832 O O . ASN A 1 229 ? -1.358 3.995 -20.447 1.00 94.00 229 ASN A O 1
ATOM 1836 N N . ARG A 1 230 ? -2.290 2.105 -19.662 1.00 94.94 230 ARG A N 1
ATOM 1837 C CA . ARG A 1 230 ? -2.902 2.733 -18.484 1.00 94.94 230 ARG A CA 1
ATOM 1838 C C . ARG A 1 230 ? -1.836 3.197 -17.494 1.00 94.94 230 ARG A C 1
ATOM 1840 O O . ARG A 1 230 ? -1.915 4.327 -17.017 1.00 94.94 230 ARG A O 1
ATOM 1847 N N . ILE A 1 231 ? -0.827 2.362 -17.248 1.00 96.50 231 ILE A N 1
ATOM 1848 C CA . ILE A 1 231 ? 0.312 2.676 -16.373 1.00 96.50 231 ILE A CA 1
ATOM 1849 C C . ILE A 1 231 ? 1.074 3.899 -16.908 1.00 96.50 231 ILE A C 1
ATOM 1851 O O . ILE A 1 231 ? 1.254 4.893 -16.204 1.00 96.50 231 ILE A O 1
ATOM 1855 N N . ILE A 1 232 ? 1.467 3.875 -18.185 1.00 95.06 232 ILE A N 1
ATOM 1856 C CA . ILE A 1 232 ? 2.209 4.976 -18.817 1.00 95.06 232 ILE A CA 1
ATOM 1857 C C . ILE A 1 232 ? 1.382 6.264 -18.851 1.00 95.06 232 ILE A C 1
ATOM 1859 O O . ILE A 1 232 ? 1.914 7.343 -18.581 1.00 95.06 232 ILE A O 1
ATOM 1863 N N . THR A 1 233 ? 0.084 6.173 -19.144 1.00 96.00 233 THR A N 1
ATOM 1864 C CA . THR A 1 233 ? -0.810 7.341 -19.147 1.00 96.00 233 THR A CA 1
ATOM 1865 C C . THR A 1 233 ? -0.867 7.982 -17.765 1.00 96.00 233 THR A C 1
ATOM 1867 O O . THR A 1 233 ? -0.641 9.184 -17.651 1.00 96.00 233 THR A O 1
ATOM 1870 N N . PHE A 1 234 ? -1.030 7.192 -16.700 1.00 95.56 234 PHE A N 1
ATOM 1871 C CA . PHE A 1 234 ? -1.043 7.720 -15.334 1.00 95.56 234 PHE A CA 1
ATOM 1872 C C . PHE A 1 234 ? 0.284 8.390 -14.943 1.00 95.56 234 PHE A C 1
ATOM 1874 O O . PHE A 1 234 ? 0.280 9.473 -14.346 1.00 95.56 234 PHE A O 1
ATOM 1881 N N . ILE A 1 235 ? 1.425 7.794 -15.319 1.00 95.38 235 ILE A N 1
ATOM 1882 C CA . ILE A 1 235 ? 2.752 8.397 -15.108 1.00 95.38 235 ILE A CA 1
ATOM 1883 C C . ILE A 1 235 ? 2.853 9.746 -15.822 1.00 95.38 235 ILE A C 1
ATOM 1885 O O . ILE A 1 235 ? 3.390 10.685 -15.241 1.00 95.38 235 ILE A O 1
ATOM 1889 N N . LYS A 1 236 ? 2.348 9.862 -17.057 1.00 94.94 236 LYS A N 1
ATOM 1890 C CA . LYS A 1 236 ? 2.385 11.102 -17.855 1.00 94.94 236 LYS A CA 1
ATOM 1891 C C . LYS A 1 236 ? 1.442 12.184 -17.331 1.00 94.94 236 LYS A C 1
ATOM 1893 O O . LYS A 1 236 ? 1.767 13.363 -17.424 1.00 94.94 236 LYS A O 1
ATOM 1898 N N . GLU A 1 237 ? 0.283 11.790 -16.818 1.00 94.31 237 GLU A N 1
ATOM 1899 C CA . GLU A 1 237 ? -0.766 12.713 -16.374 1.00 94.31 237 GLU A CA 1
ATOM 1900 C C . GLU A 1 237 ? -0.584 13.185 -14.929 1.00 94.31 237 GLU A C 1
ATOM 1902 O O . GLU A 1 237 ? -1.181 14.186 -14.540 1.00 94.31 237 GLU A O 1
ATOM 1907 N N . THR A 1 238 ? 0.266 12.520 -14.138 1.00 92.38 238 THR A N 1
ATOM 1908 C CA . THR A 1 238 ? 0.548 12.902 -12.746 1.00 92.38 238 THR A CA 1
ATOM 1909 C C . THR A 1 238 ? 1.882 13.658 -12.642 1.00 92.38 238 THR A C 1
ATOM 1911 O O . THR A 1 238 ? 2.932 13.014 -12.550 1.00 92.38 238 THR A O 1
ATOM 1914 N N . PRO A 1 239 ? 1.899 15.009 -12.564 1.00 91.56 239 PRO A N 1
ATOM 1915 C CA . PRO A 1 239 ? 3.115 15.808 -12.777 1.00 91.56 239 PRO A CA 1
ATOM 1916 C C . PRO A 1 239 ? 4.280 15.478 -11.838 1.00 91.56 239 PRO A C 1
ATOM 1918 O O . PRO A 1 239 ? 5.448 15.537 -12.224 1.00 91.56 239 PRO A O 1
ATOM 1921 N N . THR A 1 240 ? 3.974 15.130 -10.588 1.00 90.12 240 THR A N 1
ATOM 1922 C CA . THR A 1 240 ? 4.969 14.765 -9.572 1.00 90.12 240 THR A CA 1
ATOM 1923 C C . THR A 1 240 ? 5.666 13.448 -9.910 1.00 90.12 240 THR A C 1
ATOM 1925 O O . THR A 1 240 ? 6.887 13.347 -9.763 1.00 90.12 240 THR A O 1
ATOM 1928 N N . ILE A 1 241 ? 4.910 12.471 -10.413 1.00 93.06 241 ILE A N 1
ATOM 1929 C CA . ILE A 1 241 ? 5.419 11.176 -10.868 1.00 93.06 241 ILE A CA 1
ATOM 1930 C C . ILE A 1 241 ? 6.189 11.365 -12.173 1.00 93.06 241 ILE A C 1
ATOM 1932 O O . ILE A 1 241 ? 7.336 10.931 -12.251 1.00 93.06 241 ILE A O 1
ATOM 1936 N N . THR A 1 242 ? 5.621 12.083 -13.152 1.00 94.56 242 THR A N 1
ATOM 1937 C CA . THR A 1 242 ? 6.268 12.345 -14.450 1.00 94.56 242 THR A CA 1
ATOM 1938 C C . THR A 1 242 ? 7.643 12.971 -14.260 1.00 94.56 242 THR A C 1
ATOM 1940 O O . THR A 1 242 ? 8.636 12.497 -14.812 1.00 94.56 242 THR A O 1
ATOM 1943 N N . LYS A 1 243 ? 7.715 14.025 -13.434 1.00 93.44 243 LYS A N 1
ATOM 1944 C CA . LYS A 1 243 ? 8.961 14.744 -13.159 1.00 93.44 243 LYS A CA 1
ATOM 1945 C C . LYS A 1 243 ? 9.993 13.836 -12.499 1.00 93.44 243 LYS A C 1
ATOM 1947 O O . LYS A 1 243 ? 11.169 13.902 -12.850 1.00 93.44 243 LYS A O 1
ATOM 1952 N N . TYR A 1 244 ? 9.582 13.009 -11.537 1.00 93.56 244 TYR A N 1
ATOM 1953 C CA . TYR A 1 244 ? 10.518 12.095 -10.889 1.00 93.56 244 TYR A CA 1
ATOM 1954 C C . TYR A 1 244 ? 11.012 11.018 -11.854 1.00 93.56 244 TYR A C 1
ATOM 1956 O O . TYR A 1 244 ? 12.223 10.823 -11.950 1.00 93.56 244 TYR A O 1
ATOM 1964 N N . PHE A 1 245 ? 10.096 10.378 -12.587 1.00 94.75 245 PHE A N 1
ATOM 1965 C CA . PHE A 1 245 ? 10.404 9.323 -13.546 1.00 94.75 245 PHE A CA 1
ATOM 1966 C C . PHE A 1 245 ? 11.401 9.803 -14.604 1.00 94.75 245 PHE A C 1
ATOM 1968 O O . PHE A 1 245 ? 12.436 9.169 -14.798 1.00 94.75 245 PHE A O 1
ATOM 1975 N N . ALA A 1 246 ? 11.146 10.961 -15.220 1.00 94.25 246 ALA A N 1
ATOM 1976 C CA . ALA A 1 246 ? 12.029 11.533 -16.235 1.00 94.25 246 ALA A CA 1
ATOM 1977 C C . ALA A 1 246 ? 13.440 11.824 -15.695 1.00 94.25 246 ALA A C 1
ATOM 1979 O O . ALA A 1 246 ? 14.433 11.536 -16.359 1.00 94.25 246 ALA A O 1
ATOM 1980 N N . ASN A 1 247 ? 13.537 12.358 -14.473 1.00 93.81 247 ASN A N 1
ATOM 1981 C CA . ASN A 1 247 ? 14.814 12.797 -13.908 1.00 93.81 247 ASN A CA 1
ATOM 1982 C C . ASN A 1 247 ? 15.637 11.666 -13.272 1.00 93.81 247 ASN A C 1
ATOM 1984 O O . ASN A 1 247 ? 16.860 11.771 -13.213 1.00 93.81 247 ASN A O 1
ATOM 1988 N N . ASN A 1 248 ? 14.995 10.613 -12.759 1.00 93.50 248 ASN A N 1
ATOM 1989 C CA . ASN A 1 248 ? 15.666 9.623 -11.906 1.00 93.50 248 ASN A CA 1
ATOM 1990 C C . ASN A 1 248 ? 15.596 8.196 -12.450 1.00 93.50 248 ASN A C 1
ATOM 1992 O O . ASN A 1 248 ? 16.536 7.436 -12.247 1.00 93.50 248 ASN A O 1
ATOM 1996 N N . THR A 1 249 ? 14.515 7.844 -13.141 1.00 93.50 249 THR A N 1
ATOM 1997 C CA . THR A 1 249 ? 14.155 6.445 -13.418 1.00 93.50 249 THR A CA 1
ATOM 1998 C C . THR A 1 249 ? 14.412 6.089 -14.874 1.00 93.50 249 THR A C 1
ATOM 2000 O O . THR A 1 249 ? 15.063 5.090 -15.169 1.00 93.50 249 THR A O 1
ATOM 2003 N N . PHE A 1 250 ? 13.953 6.937 -15.796 1.00 92.06 250 PHE A N 1
ATOM 2004 C CA . PHE A 1 250 ? 13.970 6.657 -17.229 1.00 92.06 250 PHE A CA 1
ATOM 2005 C C . PHE A 1 250 ? 15.382 6.383 -17.759 1.00 92.06 250 PHE A C 1
ATOM 2007 O O . PHE A 1 250 ? 15.620 5.368 -18.406 1.00 92.06 250 PHE A O 1
ATOM 2014 N N . TRP A 1 251 ? 16.347 7.245 -17.434 1.00 90.56 251 TRP A N 1
ATOM 2015 C CA . TRP A 1 251 ? 17.716 7.093 -17.930 1.00 90.56 251 TRP A CA 1
ATOM 2016 C C . TRP A 1 251 ? 18.406 5.824 -17.405 1.00 90.56 251 TRP A C 1
ATOM 2018 O O . TRP A 1 251 ? 19.252 5.271 -18.102 1.00 90.56 251 TRP A O 1
ATOM 2028 N N . LEU A 1 252 ? 18.050 5.341 -16.206 1.00 91.44 252 LEU A N 1
ATOM 2029 C CA . LEU A 1 252 ? 18.581 4.085 -15.663 1.00 91.44 252 LEU A CA 1
ATOM 2030 C C . LEU A 1 252 ? 18.060 2.880 -16.444 1.00 91.44 252 LEU A C 1
ATOM 2032 O O . LEU A 1 252 ? 18.829 1.964 -16.723 1.00 91.44 252 LEU A O 1
ATOM 2036 N N . LEU A 1 253 ? 16.781 2.906 -16.829 1.00 89.94 253 LEU A N 1
ATOM 2037 C CA . LEU A 1 253 ? 16.187 1.878 -17.683 1.00 89.94 253 LEU A CA 1
ATOM 2038 C C . LEU A 1 253 ? 16.840 1.865 -19.069 1.00 89.94 253 LEU A C 1
ATOM 2040 O O . LEU A 1 253 ? 17.218 0.800 -19.547 1.00 89.94 253 LEU A O 1
ATOM 2044 N N . VAL A 1 254 ? 17.059 3.040 -19.671 1.00 86.62 254 VAL A N 1
ATOM 2045 C CA . VAL A 1 254 ? 17.793 3.172 -20.945 1.00 86.62 254 VAL A CA 1
ATOM 2046 C C . VAL A 1 254 ? 19.224 2.654 -20.814 1.00 86.62 254 VAL A C 1
ATOM 2048 O O . VAL A 1 254 ? 19.697 1.908 -21.665 1.00 86.62 254 VAL A O 1
ATOM 2051 N N . LEU A 1 255 ? 19.929 3.027 -19.743 1.00 86.06 255 LEU A N 1
ATOM 2052 C CA . LEU A 1 255 ? 21.300 2.575 -19.518 1.00 86.06 255 LEU A CA 1
ATOM 2053 C C . LEU A 1 255 ? 21.370 1.049 -19.404 1.00 86.06 255 LEU A C 1
ATOM 2055 O O . LEU A 1 255 ? 22.264 0.447 -19.990 1.00 86.06 255 LEU A O 1
ATOM 2059 N N . TYR A 1 256 ? 20.437 0.437 -18.674 1.00 85.44 256 TYR A N 1
ATOM 2060 C CA . TYR A 1 256 ? 20.347 -1.016 -18.560 1.00 85.44 256 TYR A CA 1
ATOM 2061 C C . TYR A 1 256 ? 20.033 -1.683 -19.901 1.00 85.44 256 TYR A C 1
ATOM 2063 O O . TYR A 1 256 ? 20.687 -2.663 -20.250 1.00 85.44 256 TYR A O 1
ATOM 2071 N N . ASP A 1 257 ? 19.091 -1.137 -20.675 1.00 81.88 257 ASP A N 1
ATOM 2072 C CA . ASP A 1 257 ? 18.760 -1.617 -22.023 1.00 81.88 257 ASP A CA 1
ATOM 2073 C C . ASP A 1 257 ? 20.010 -1.639 -22.918 1.00 81.88 257 ASP A C 1
ATOM 2075 O O . ASP A 1 257 ? 20.352 -2.669 -23.503 1.00 81.88 257 ASP A O 1
ATOM 2079 N N . CYS A 1 258 ? 20.764 -0.538 -22.938 1.00 81.19 258 CYS A N 1
ATOM 2080 C CA . CYS A 1 258 ? 21.981 -0.397 -23.736 1.00 81.19 258 CYS A CA 1
ATOM 2081 C C . CYS A 1 258 ? 23.114 -1.346 -23.312 1.00 81.19 258 CYS A C 1
ATOM 2083 O O . CYS A 1 258 ? 23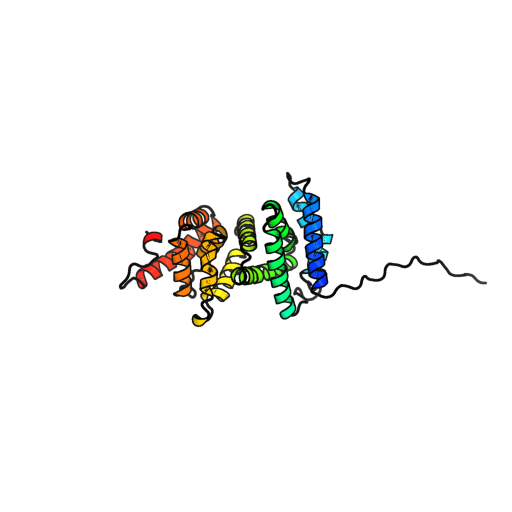.872 -1.806 -24.165 1.00 81.19 258 CYS A O 1
ATOM 2085 N N . THR A 1 259 ? 23.273 -1.629 -22.015 1.00 81.00 259 THR A N 1
ATOM 2086 C CA . THR A 1 259 ? 24.371 -2.478 -21.514 1.00 81.00 259 THR A CA 1
ATOM 2087 C C . THR A 1 259 ? 24.038 -3.967 -21.530 1.00 81.00 259 THR A C 1
ATOM 2089 O O . THR A 1 259 ? 24.943 -4.787 -21.673 1.00 81.00 259 THR A O 1
ATOM 2092 N N . SER A 1 260 ? 22.757 -4.323 -21.428 1.00 72.69 260 SER A N 1
ATOM 2093 C CA . SER A 1 260 ? 22.293 -5.716 -21.361 1.00 72.69 260 SER A CA 1
ATOM 2094 C C . SER A 1 260 ? 22.031 -6.329 -22.744 1.00 72.69 260 SER A C 1
ATOM 2096 O O . SER A 1 260 ? 22.026 -7.550 -22.887 1.00 72.69 260 SER A O 1
ATOM 2098 N N . SER A 1 261 ? 21.856 -5.504 -23.785 1.00 57.12 261 SER A N 1
ATOM 2099 C CA . SER A 1 261 ? 21.463 -5.932 -25.142 1.00 57.12 261 SER A CA 1
ATOM 2100 C C . SER A 1 261 ? 22.589 -6.490 -26.031 1.00 57.12 261 SER A C 1
ATOM 2102 O O . SER A 1 261 ? 22.410 -6.605 -27.246 1.00 57.12 261 SER A O 1
ATOM 2104 N N . PHE A 1 262 ? 23.734 -6.912 -25.486 1.00 49.75 262 PHE A N 1
ATOM 2105 C CA . PHE A 1 262 ? 24.718 -7.691 -26.256 1.00 49.75 262 PHE A CA 1
ATOM 2106 C C . PHE A 1 262 ? 24.226 -9.142 -26.462 1.00 49.75 262 PHE A C 1
ATOM 2108 O O . PHE A 1 262 ? 24.782 -10.083 -25.904 1.00 49.75 262 PHE A O 1
ATOM 2115 N N . GLY A 1 263 ? 23.166 -9.334 -27.262 1.00 51.91 263 GLY A N 1
ATOM 2116 C CA . GLY A 1 263 ? 22.788 -10.650 -27.807 1.00 51.91 263 GLY A CA 1
ATOM 2117 C C . GLY A 1 263 ? 21.295 -11.000 -27.862 1.00 51.91 263 GLY A C 1
ATOM 2118 O O . GLY A 1 263 ? 20.938 -11.951 -28.552 1.00 51.91 263 GLY A O 1
ATOM 2119 N N . SER A 1 264 ? 20.402 -10.253 -27.207 1.00 50.28 264 SER A N 1
ATOM 2120 C CA . SER A 1 264 ? 18.947 -10.456 -27.324 1.00 50.28 264 SER A CA 1
ATOM 2121 C C . SER A 1 264 ? 18.209 -9.119 -27.286 1.00 50.28 264 SER A C 1
ATOM 2123 O O . SER A 1 264 ? 18.706 -8.166 -26.689 1.00 50.28 264 SER A O 1
ATOM 2125 N N . LYS A 1 265 ? 17.054 -9.024 -27.962 1.00 53.22 265 LYS A N 1
ATOM 2126 C CA . LYS A 1 265 ? 16.176 -7.847 -27.885 1.00 53.22 265 LYS A CA 1
ATOM 2127 C C . LYS A 1 265 ? 15.815 -7.634 -26.418 1.00 53.22 265 LYS A C 1
ATOM 2129 O O . LYS A 1 265 ? 15.058 -8.430 -25.867 1.00 53.22 265 LYS A O 1
ATOM 2134 N N . SER A 1 266 ? 16.361 -6.596 -25.795 1.00 54.88 266 SER A N 1
ATOM 2135 C CA . SER A 1 266 ? 15.969 -6.250 -24.437 1.00 54.88 266 SER A CA 1
ATOM 2136 C C . SER A 1 266 ? 14.475 -5.934 -24.401 1.00 54.88 266 SER A C 1
ATOM 2138 O O . SER A 1 266 ? 13.924 -5.305 -25.309 1.00 54.88 266 SER A O 1
ATOM 2140 N N . VAL A 1 267 ? 13.811 -6.406 -23.346 1.00 56.38 267 VAL A N 1
ATOM 2141 C CA . VAL A 1 267 ? 12.353 -6.317 -23.179 1.00 56.38 267 VAL A CA 1
ATOM 2142 C C . VAL A 1 267 ? 11.878 -4.859 -23.058 1.00 56.38 267 VAL A C 1
ATOM 2144 O O . VAL A 1 267 ? 10.701 -4.569 -23.255 1.00 56.38 267 VAL A O 1
ATOM 2147 N N . LEU A 1 268 ? 12.801 -3.922 -22.807 1.00 58.31 268 LEU A N 1
ATOM 2148 C CA . LEU A 1 268 ? 12.535 -2.489 -22.671 1.00 58.31 268 LEU A CA 1
ATOM 2149 C C . LEU A 1 268 ? 12.729 -1.681 -23.965 1.00 58.31 268 LEU A C 1
ATOM 2151 O O . LEU A 1 268 ? 12.365 -0.506 -23.994 1.00 58.31 268 LEU A O 1
ATOM 2155 N N . HIS A 1 269 ? 13.223 -2.297 -25.045 1.00 52.69 269 HIS A N 1
ATOM 2156 C CA . HIS A 1 269 ? 13.613 -1.599 -26.276 1.00 52.69 269 HIS A CA 1
ATOM 2157 C C . HIS A 1 269 ? 12.461 -0.845 -26.970 1.00 52.69 269 HIS A C 1
ATOM 2159 O O . HIS A 1 269 ? 12.705 0.110 -27.692 1.00 52.69 269 HIS A O 1
ATOM 2165 N N . GLY A 1 270 ? 11.203 -1.250 -26.754 1.00 52.12 270 GLY A N 1
ATOM 2166 C CA . GLY A 1 270 ? 10.016 -0.559 -27.287 1.00 52.12 270 GLY A CA 1
ATOM 2167 C C . GLY A 1 270 ? 9.388 0.475 -26.344 1.00 52.12 270 GLY A C 1
ATOM 2168 O O . GLY A 1 270 ? 8.420 1.125 -26.720 1.00 52.12 270 GLY A O 1
ATOM 2169 N N . ILE A 1 271 ? 9.896 0.595 -25.113 1.00 54.22 271 ILE A N 1
ATOM 2170 C CA . ILE A 1 271 ? 9.410 1.541 -24.092 1.00 54.22 271 ILE A CA 1
ATOM 2171 C C . ILE A 1 271 ? 10.312 2.786 -24.037 1.00 54.22 271 ILE A C 1
ATOM 2173 O O . ILE A 1 271 ? 9.885 3.852 -23.593 1.00 54.22 271 ILE A O 1
ATOM 2177 N N . THR A 1 272 ? 11.567 2.654 -24.474 1.00 48.47 272 THR A N 1
ATOM 2178 C CA . THR A 1 272 ? 12.596 3.704 -24.443 1.00 48.47 272 THR A CA 1
ATOM 2179 C C . THR A 1 272 ? 12.756 4.476 -25.758 1.00 48.47 272 THR A C 1
ATOM 2181 O O . THR A 1 272 ? 13.429 5.509 -25.751 1.00 48.47 272 THR A O 1
ATOM 2184 N N . THR A 1 273 ? 12.145 4.009 -26.853 1.00 39.31 273 THR A N 1
ATOM 2185 C CA . THR A 1 273 ? 12.084 4.672 -28.174 1.00 39.31 273 THR A CA 1
ATOM 2186 C C . THR A 1 273 ? 10.760 5.385 -28.386 1.00 39.31 273 THR A C 1
ATOM 2188 O O . THR A 1 273 ? 10.782 6.536 -28.872 1.00 39.31 273 THR A O 1
#

Organism: Anisakis simplex (NCBI:txid6269)

Secondary structure (DSSP, 8-state):
------------PPP----PPTTHHHHHHHHHHHHHHHHGGG--SSGGGHHHHT-HHHHHHIIIIIS-B-TTTSSB-S-HHHHHHHHHHHHHHHHHTTTS-HHHHHHHHIIIIITTTT-HHHHHHHHHHHHHHHHHHHHTT-HHHHHHHHHHHHHHTTSSTHHHHHHHHHHHHHTSS-GGG-GGGGGTTHHHH-HHHHHHHHHHS--TTT-SHHHHHHHHHHHHSTTHHHHHHHHHH-HHHHHHIIIIIHHHHHHHHHHH-SSS--TTTTT--

pLDDT: mean 83.86, std 19.03, range [27.23, 98.25]

Radius of gyration: 23.52 Å; chains: 1; bounding box: 52×39×98 Å

Sequence (273 aa):
MDRRGPGSSVSSCPSPARRQVFPACAIEALEQVTKICGQQTQKWRGPAGATAVRNNELQHLLDNDLFFVSARRRDLKLNPNQQFQLLALLCEYFNERSSEPRGHQYYYFEVIFCGREGEGLLHDIRISVLMNLCSLSIQYPCYSLLNHVSQWLHKIGSGKSYAQQIINLLVDHFIMSPSDWNLHEHLLPLADEVPEFVSYFVAYSVTKTTIRTALIDVLAHWLTGAQSNRIITFIKETPTITKYFANNTFWLLVLYDCTSSFGSKSVLHGITT

Foldseek 3Di:
DDDDDDDDPDDDDPDPPPLDDPPVLQVVLLVVLVVVLVVCVPPPPDPCLCVLLQPVVSLVSLCCRLQNADPPPLAGPDDPVSLVVSLVVVLVSLVVCPPPPLVSSLSSVCSNQVSCPVVPSSNVRSLVSLLVSLLVCLVVPSLSSLQSVLVVCLVVAVPDCSLLVSLVSNLVVQQVPDVVVNSLVSLQCCLVRPLSNVLSNQQRQDAPVSPDPSVLVSCLSNCVDPSNVVSVVSCVVRVRSVVSNVPGRLVSLVVCQVVVPPDDNRSCNVVND